Protein AF-A0A7S0PNU3-F1 (afdb_monomer_lite)

Foldseek 3Di:
DDDPDDQDPVLLVQLVVLQVQLVVCVVVVVLVSSLVSLVVSCVSPNALSSLLSNLVSCVSVLVLVSNLVSLVSSCVRPVPPALSSLQSNLVSCLVVVVLVSSLVSLVVSCVRVVPDPPSVVSSVVSVVSVVVCVVPPDPPPPPPPPPPPDDDDDDDDDDDDDDDDDDDDDDDDDDDDDDDDDDDDDDDDDDDYDDDDDDDDDDDDDDDPPVVVVVVVVVVPPPPPAQQPAQVSLLVQLVVLCPDDPVSSLVSNLVSLVSYDLVCLCVRQVVHHDLVSLLVNLLSLQPPVCVVPVVSSVSCVVRQVSHPCSVVSLVVDPPVSVVSNVVRVVVVVVVVVVVVVVVVVVPD

Structure (mmCIF, N/CA/C/O backbone):
data_AF-A0A7S0PNU3-F1
#
_entry.id   AF-A0A7S0PNU3-F1
#
loop_
_atom_site.group_PDB
_atom_site.id
_atom_site.type_symbol
_atom_site.label_atom_id
_atom_site.label_alt_id
_atom_site.label_comp_id
_atom_site.label_asym_id
_atom_site.label_entity_id
_atom_site.label_seq_id
_atom_site.pdbx_PDB_ins_code
_atom_site.Cartn_x
_atom_site.Cartn_y
_atom_site.Cartn_z
_atom_site.occupancy
_atom_site.B_iso_or_equiv
_atom_site.auth_seq_id
_atom_site.auth_comp_id
_atom_site.auth_asym_id
_atom_site.auth_atom_id
_atom_site.pdbx_PDB_model_num
ATOM 1 N N . MET A 1 1 ? 10.182 -26.601 -21.601 1.00 37.47 1 MET A N 1
ATOM 2 C CA . MET A 1 1 ? 11.279 -25.614 -21.528 1.00 37.47 1 MET A CA 1
ATOM 3 C C . MET A 1 1 ? 10.850 -24.395 -22.327 1.00 37.47 1 MET A C 1
ATOM 5 O O . MET A 1 1 ? 10.840 -24.476 -23.545 1.00 37.47 1 MET A O 1
ATOM 9 N N . LEU A 1 2 ? 10.401 -23.323 -21.671 1.00 38.16 2 LEU A N 1
ATOM 10 C CA . LEU A 1 2 ? 10.123 -22.045 -22.334 1.00 38.16 2 LEU A CA 1
ATOM 11 C C . LEU A 1 2 ? 11.201 -21.051 -21.907 1.00 38.16 2 LEU A C 1
ATOM 13 O O . LEU A 1 2 ? 11.555 -20.976 -20.733 1.00 38.16 2 LEU A O 1
ATOM 17 N N . ALA A 1 3 ? 11.773 -20.402 -22.914 1.00 44.66 3 ALA A N 1
ATOM 18 C CA . ALA A 1 3 ? 13.027 -19.678 -22.885 1.00 44.66 3 ALA A CA 1
ATOM 19 C C . ALA A 1 3 ? 13.035 -18.535 -21.862 1.00 44.66 3 ALA A C 1
ATOM 21 O O . ALA A 1 3 ? 12.415 -17.493 -22.057 1.00 44.66 3 ALA A O 1
ATOM 22 N N . SER A 1 4 ? 13.821 -18.704 -20.804 1.00 47.88 4 SER A N 1
ATOM 23 C CA . SER A 1 4 ? 14.367 -17.600 -20.022 1.00 47.88 4 SER A CA 1
ATOM 24 C C . SER A 1 4 ? 15.424 -16.892 -20.875 1.00 47.88 4 SER A C 1
ATOM 26 O O . SER A 1 4 ? 16.614 -17.193 -20.781 1.00 47.88 4 SER A O 1
ATOM 28 N N . GLY A 1 5 ? 14.967 -16.016 -21.774 1.00 54.09 5 GLY A N 1
ATOM 29 C CA . GLY A 1 5 ? 15.824 -15.135 -22.560 1.00 54.09 5 GLY A CA 1
ATOM 30 C C . GLY A 1 5 ? 16.646 -14.252 -21.627 1.00 54.09 5 GLY A C 1
ATOM 31 O O . GLY A 1 5 ? 16.096 -13.482 -20.838 1.00 54.09 5 GLY A O 1
ATOM 32 N N . GLN A 1 6 ? 17.965 -14.402 -21.675 1.00 56.75 6 GLN A N 1
ATOM 33 C CA . GLN A 1 6 ? 18.884 -13.510 -20.981 1.00 56.75 6 GLN A CA 1
ATOM 34 C C . GLN A 1 6 ? 18.750 -12.118 -21.606 1.00 56.75 6 GLN A C 1
ATOM 36 O O . GLN A 1 6 ? 19.103 -11.933 -22.767 1.00 56.75 6 GLN A O 1
ATOM 41 N N . ARG A 1 7 ? 18.210 -11.158 -20.842 1.00 62.72 7 ARG A N 1
ATOM 42 C CA . ARG A 1 7 ? 18.177 -9.740 -21.223 1.00 62.72 7 ARG A CA 1
ATOM 43 C C . ARG A 1 7 ? 19.609 -9.253 -21.409 1.00 62.72 7 ARG A C 1
ATOM 45 O O . ARG A 1 7 ? 20.430 -9.377 -20.498 1.00 62.72 7 ARG A O 1
ATOM 52 N N . THR A 1 8 ? 19.904 -8.738 -22.591 1.00 76.00 8 THR A N 1
ATOM 53 C CA . THR A 1 8 ? 21.220 -8.208 -22.928 1.00 76.00 8 THR A CA 1
ATOM 54 C C . THR A 1 8 ? 21.366 -6.783 -22.396 1.00 76.00 8 THR A C 1
ATOM 56 O O . THR A 1 8 ? 20.389 -6.109 -22.066 1.00 76.00 8 THR A O 1
ATOM 59 N N . LYS A 1 9 ? 22.609 -6.306 -22.286 1.00 73.31 9 LYS A N 1
ATOM 60 C CA . LYS A 1 9 ? 22.886 -4.912 -21.909 1.00 73.31 9 LYS A CA 1
ATOM 61 C C . LYS A 1 9 ? 22.266 -3.925 -22.908 1.00 73.31 9 LYS A C 1
ATOM 63 O O . LYS A 1 9 ? 21.862 -2.841 -22.500 1.00 73.31 9 LYS A O 1
ATOM 68 N N . ASP A 1 10 ? 22.158 -4.329 -24.169 1.00 78.88 10 ASP A N 1
ATOM 69 C CA . ASP A 1 10 ? 21.585 -3.523 -25.245 1.00 78.88 10 ASP A CA 1
ATOM 70 C C . ASP A 1 10 ? 20.062 -3.373 -25.072 1.00 78.88 10 ASP A C 1
ATOM 72 O O . ASP A 1 10 ? 19.553 -2.259 -25.164 1.00 78.88 10 ASP A O 1
ATOM 76 N N . ASP A 1 11 ? 19.357 -4.431 -24.642 1.00 81.81 11 ASP A N 1
ATOM 77 C CA . ASP A 1 11 ? 17.918 -4.362 -24.321 1.00 81.81 11 ASP A CA 1
ATOM 78 C C . ASP A 1 11 ? 17.622 -3.348 -23.200 1.00 81.81 11 ASP A C 1
ATOM 80 O O . ASP A 1 11 ? 16.618 -2.637 -23.227 1.00 81.81 11 ASP A O 1
ATOM 84 N N . ALA A 1 12 ? 18.500 -3.248 -22.197 1.00 81.81 12 ALA A N 1
ATOM 85 C CA . ALA A 1 1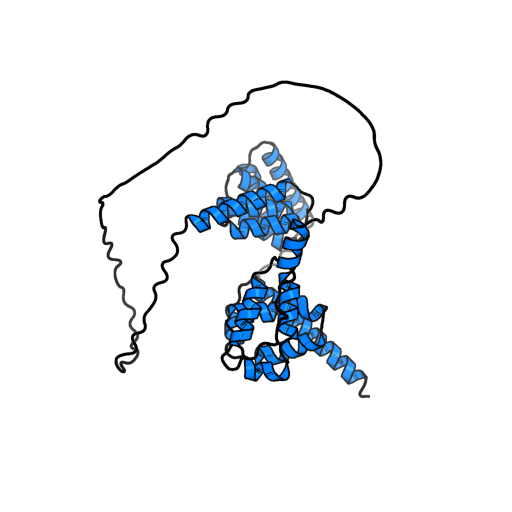2 ? 18.339 -2.271 -21.120 1.00 81.81 12 ALA A CA 1
ATOM 86 C C . ALA A 1 12 ? 18.499 -0.825 -21.626 1.00 81.81 12 ALA A C 1
ATOM 88 O O . ALA A 1 12 ? 17.734 0.056 -21.229 1.00 81.81 12 ALA A O 1
ATOM 89 N N . VAL A 1 13 ? 19.451 -0.590 -22.536 1.00 86.19 13 VAL A N 1
ATOM 90 C CA . VAL A 1 13 ? 19.661 0.723 -23.169 1.00 86.19 13 VAL A CA 1
ATOM 91 C C . VAL A 1 13 ? 18.459 1.102 -24.037 1.00 86.19 13 VAL A C 1
ATOM 93 O O . VAL A 1 13 ? 17.988 2.240 -23.971 1.00 86.19 13 VAL A O 1
ATOM 96 N N . ASP A 1 14 ? 17.910 0.150 -24.790 1.00 90.44 14 ASP A N 1
ATOM 97 C CA . ASP A 1 14 ? 16.726 0.370 -25.623 1.00 90.44 14 ASP A CA 1
ATOM 98 C C . ASP A 1 14 ? 15.467 0.644 -24.786 1.00 90.44 14 ASP A C 1
ATOM 100 O O . ASP A 1 14 ? 14.675 1.539 -25.116 1.00 90.44 14 ASP A O 1
ATOM 104 N N . ALA A 1 15 ? 15.303 -0.058 -23.659 1.00 92.56 15 ALA A N 1
ATOM 105 C CA . ALA A 1 15 ? 14.223 0.194 -22.709 1.00 92.56 15 ALA A CA 1
ATOM 106 C C . ALA A 1 15 ? 14.308 1.606 -22.106 1.00 92.56 15 ALA A C 1
ATOM 108 O O . ALA A 1 15 ? 13.289 2.301 -22.016 1.00 92.56 15 ALA A O 1
ATOM 109 N N . ASP A 1 16 ? 15.505 2.059 -21.731 1.00 93.38 16 ASP A N 1
ATOM 110 C CA . ASP A 1 16 ? 15.726 3.412 -21.218 1.00 93.38 16 ASP A CA 1
ATOM 111 C C . ASP A 1 16 ? 15.495 4.481 -22.289 1.00 93.38 16 ASP A C 1
ATOM 113 O O . ASP A 1 16 ? 14.856 5.501 -22.016 1.00 93.38 16 ASP A O 1
ATOM 117 N N . ALA A 1 17 ? 15.922 4.236 -23.529 1.00 95.00 17 ALA A N 1
ATOM 118 C CA . ALA A 1 17 ? 15.643 5.129 -24.647 1.00 95.00 17 ALA A CA 1
ATOM 119 C C . ALA A 1 17 ? 14.129 5.274 -24.889 1.00 95.00 17 ALA A C 1
ATOM 121 O O . ALA A 1 17 ? 13.633 6.388 -25.080 1.00 95.00 17 ALA A O 1
ATOM 122 N N . ALA A 1 18 ? 13.367 4.176 -24.832 1.00 95.75 18 ALA A N 1
ATOM 123 C CA . ALA A 1 18 ? 11.906 4.208 -24.917 1.00 95.75 18 ALA A CA 1
ATOM 124 C C . ALA A 1 18 ? 11.270 4.986 -23.752 1.00 95.75 18 ALA A C 1
ATOM 126 O O . ALA A 1 18 ? 10.380 5.814 -23.970 1.00 95.75 18 ALA A O 1
ATOM 127 N N . ARG A 1 19 ? 11.776 4.801 -22.527 1.00 96.69 19 ARG A N 1
ATOM 128 C CA . ARG A 1 19 ? 11.331 5.544 -21.339 1.00 96.69 19 ARG A CA 1
ATOM 129 C C . ARG A 1 19 ? 11.586 7.045 -21.478 1.00 96.69 19 ARG A C 1
ATOM 131 O O . ARG A 1 19 ? 10.709 7.846 -21.155 1.00 96.69 19 ARG A O 1
ATOM 138 N N . GLU A 1 20 ? 12.749 7.449 -21.985 1.00 97.56 20 GLU A N 1
ATOM 139 C CA . GLU A 1 20 ? 13.063 8.864 -22.206 1.00 97.56 20 GLU A CA 1
ATOM 140 C C . GLU A 1 20 ? 12.234 9.489 -23.334 1.00 97.56 20 GLU A C 1
ATOM 142 O O . GLU A 1 20 ? 11.803 10.640 -23.208 1.00 97.56 20 GLU A O 1
ATOM 147 N N . ARG A 1 21 ? 11.901 8.730 -24.389 1.00 97.12 21 ARG A N 1
ATOM 148 C CA . ARG A 1 21 ? 10.902 9.167 -25.380 1.00 97.12 21 ARG A CA 1
ATOM 149 C C . ARG A 1 21 ? 9.548 9.430 -24.719 1.00 97.12 21 ARG A C 1
ATOM 151 O O . ARG A 1 21 ? 8.959 10.484 -24.957 1.00 97.12 21 ARG A O 1
ATOM 158 N N . GLY A 1 22 ? 9.093 8.534 -23.841 1.00 97.50 22 GLY A N 1
ATOM 159 C CA . GLY A 1 22 ? 7.874 8.734 -23.051 1.00 97.50 22 GLY A CA 1
ATOM 160 C C . GLY A 1 22 ? 7.931 10.000 -22.195 1.00 97.50 22 GLY A C 1
ATOM 161 O O . GLY A 1 22 ? 7.003 10.808 -22.221 1.00 97.50 22 GLY A O 1
ATOM 162 N N . ASN A 1 23 ? 9.062 10.254 -21.526 1.00 97.69 23 ASN A N 1
ATOM 163 C CA . ASN A 1 23 ? 9.278 11.482 -20.754 1.00 97.69 23 ASN A CA 1
ATOM 164 C C . ASN A 1 23 ? 9.189 12.743 -21.625 1.00 97.69 23 ASN A C 1
ATOM 166 O O . ASN A 1 23 ? 8.611 13.747 -21.205 1.00 97.69 23 ASN A O 1
ATOM 170 N N . ALA A 1 24 ? 9.760 12.718 -22.831 1.00 97.94 24 ALA A N 1
ATOM 171 C CA . ALA A 1 24 ? 9.677 13.833 -23.770 1.00 97.94 24 ALA A CA 1
ATOM 172 C C . ALA A 1 24 ? 8.226 14.104 -24.200 1.00 97.94 24 ALA A C 1
ATOM 174 O O . ALA A 1 24 ? 7.778 15.249 -24.126 1.00 97.94 24 ALA A O 1
ATOM 175 N N . ARG A 1 25 ? 7.465 13.058 -24.553 1.00 97.44 25 ARG A N 1
ATOM 176 C CA . ARG A 1 25 ? 6.039 13.178 -24.904 1.00 97.44 25 ARG A CA 1
ATOM 177 C C . ARG A 1 25 ? 5.186 13.663 -23.735 1.00 97.44 25 ARG A C 1
ATOM 179 O O . ARG A 1 25 ? 4.346 14.540 -23.916 1.00 97.44 25 ARG A O 1
ATOM 186 N N . TYR A 1 26 ? 5.469 13.198 -22.518 1.00 97.94 26 TYR A N 1
ATOM 187 C CA . TYR A 1 26 ? 4.793 13.676 -21.313 1.00 97.94 26 TYR A CA 1
ATOM 188 C C . TYR A 1 26 ? 5.007 15.182 -21.095 1.00 97.94 26 TYR A C 1
ATOM 190 O O . TYR A 1 26 ? 4.054 15.903 -20.798 1.00 97.94 26 TYR A O 1
ATOM 198 N N . ARG A 1 27 ? 6.239 15.685 -21.283 1.00 97.88 27 ARG A N 1
ATOM 199 C CA . ARG A 1 27 ? 6.547 17.127 -21.180 1.00 97.88 27 ARG A CA 1
ATOM 200 C C . ARG A 1 27 ? 5.836 17.964 -22.248 1.00 97.88 27 ARG A C 1
ATOM 202 O O . ARG A 1 27 ? 5.535 19.121 -21.989 1.00 97.88 27 ARG A O 1
ATOM 209 N N . GLN A 1 28 ? 5.548 17.381 -23.411 1.00 97.25 28 GLN A N 1
ATOM 210 C CA . GLN A 1 28 ? 4.775 18.014 -24.487 1.00 97.25 28 GLN A CA 1
ATOM 211 C C . GLN A 1 28 ? 3.255 17.975 -24.245 1.00 97.25 28 GLN A C 1
ATOM 213 O O . GLN A 1 28 ? 2.502 18.543 -25.027 1.00 97.25 28 GLN A O 1
ATOM 218 N N . GLY A 1 29 ? 2.784 17.298 -23.190 1.00 96.44 29 GLY A N 1
ATOM 219 C CA . GLY A 1 29 ? 1.354 17.097 -22.927 1.00 96.44 29 GLY A CA 1
ATOM 220 C C . GLY A 1 29 ? 0.708 15.988 -23.766 1.00 96.44 29 GLY A C 1
ATOM 221 O O . GLY A 1 29 ? -0.484 15.727 -23.617 1.00 96.44 29 GLY A O 1
ATOM 222 N N . ALA A 1 30 ? 1.480 15.293 -24.605 1.00 97.88 30 ALA A N 1
ATOM 223 C CA . ALA A 1 30 ? 1.025 14.157 -25.401 1.00 97.88 30 ALA A CA 1
ATOM 224 C C . ALA A 1 30 ? 0.983 12.884 -24.535 1.00 97.88 30 ALA A C 1
ATOM 226 O O . ALA A 1 30 ? 1.826 11.994 -24.652 1.00 97.88 30 ALA A O 1
ATOM 227 N N . TYR A 1 31 ? 0.027 12.818 -23.603 1.00 97.31 31 TYR A N 1
ATOM 228 C CA . TYR A 1 31 ? -0.023 11.757 -22.589 1.00 97.31 31 TYR A CA 1
ATOM 229 C C . TYR A 1 31 ? -0.317 10.365 -23.163 1.00 97.31 31 TYR A C 1
ATOM 231 O O . TYR A 1 31 ? 0.236 9.396 -22.654 1.00 97.31 31 TYR A O 1
ATOM 239 N N . GLY A 1 32 ? -1.120 10.257 -24.229 1.00 97.81 32 GLY A N 1
ATOM 240 C CA . GLY A 1 32 ? -1.361 8.981 -24.920 1.00 97.81 32 GLY A CA 1
ATOM 241 C C . GLY A 1 32 ? -0.076 8.414 -25.528 1.00 97.81 32 GLY A C 1
ATOM 242 O O . GLY A 1 32 ? 0.353 7.325 -25.168 1.00 97.81 32 GLY A O 1
ATOM 243 N N . GLU A 1 33 ? 0.627 9.220 -26.328 1.00 97.56 33 GLU A N 1
ATOM 244 C CA . GLU A 1 33 ? 1.914 8.822 -26.921 1.00 97.56 33 GLU A CA 1
ATOM 245 C C . GLU A 1 33 ? 2.993 8.546 -25.858 1.00 97.56 33 GLU A C 1
ATOM 247 O O . GLU A 1 33 ? 3.880 7.714 -26.053 1.00 97.56 33 GLU A O 1
ATOM 252 N N . ALA A 1 34 ? 2.931 9.232 -24.709 1.00 98.00 34 ALA A N 1
ATOM 253 C CA . ALA A 1 34 ? 3.798 8.929 -23.576 1.00 98.00 34 ALA A CA 1
ATOM 254 C C . ALA A 1 34 ? 3.516 7.531 -23.006 1.00 98.00 34 ALA A C 1
ATOM 256 O O . ALA A 1 34 ? 4.458 6.784 -22.746 1.00 98.00 34 ALA A O 1
ATOM 257 N N . ILE A 1 35 ? 2.241 7.160 -22.842 1.00 98.31 35 ILE A N 1
ATOM 258 C CA . ILE A 1 35 ? 1.829 5.823 -22.386 1.00 98.31 35 ILE A CA 1
ATOM 259 C C . ILE A 1 35 ? 2.315 4.749 -23.355 1.00 98.31 35 ILE A C 1
ATOM 261 O O . ILE A 1 35 ? 2.842 3.736 -22.892 1.00 98.31 35 ILE A O 1
ATOM 265 N N . ASP A 1 36 ? 2.201 4.973 -24.663 1.00 97.88 36 ASP A N 1
ATOM 266 C CA . ASP A 1 36 ? 2.674 4.026 -25.678 1.00 97.88 36 ASP A CA 1
ATOM 267 C C . ASP A 1 36 ? 4.188 3.807 -25.565 1.00 97.88 36 ASP A C 1
ATOM 269 O O . ASP A 1 36 ? 4.662 2.673 -25.490 1.00 97.88 36 ASP A O 1
ATOM 273 N N . ALA A 1 37 ? 4.958 4.891 -25.443 1.00 97.62 37 ALA A N 1
ATOM 274 C CA . ALA A 1 37 ? 6.409 4.818 -25.289 1.00 97.62 37 ALA A CA 1
ATOM 275 C C . ALA A 1 37 ? 6.843 4.148 -23.969 1.00 97.62 37 ALA A C 1
ATOM 277 O O . ALA A 1 37 ? 7.796 3.365 -23.960 1.00 97.62 37 ALA A O 1
ATOM 278 N N . TYR A 1 38 ? 6.144 4.404 -22.857 1.00 98.06 38 TYR A N 1
ATOM 279 C CA . TYR A 1 38 ? 6.396 3.691 -21.601 1.00 98.06 38 TYR A CA 1
ATOM 280 C C . TYR A 1 38 ? 6.000 2.216 -21.681 1.00 98.06 38 TYR A C 1
ATOM 282 O O . TYR A 1 38 ? 6.674 1.372 -21.100 1.00 98.06 38 TYR A O 1
ATOM 290 N N . THR A 1 39 ? 4.931 1.890 -22.406 1.00 97.88 39 THR A N 1
ATOM 291 C CA . THR A 1 39 ? 4.506 0.503 -22.625 1.00 97.88 39 THR A CA 1
ATOM 292 C C . THR A 1 39 ? 5.547 -0.262 -23.431 1.00 97.88 39 THR A C 1
ATOM 294 O O . THR A 1 39 ? 5.885 -1.383 -23.062 1.00 97.88 39 THR A O 1
ATOM 297 N N . GLU A 1 40 ? 6.129 0.362 -24.456 1.00 96.31 40 GLU A N 1
ATOM 298 C CA . GLU A 1 40 ? 7.244 -0.223 -25.200 1.00 96.31 40 GLU A CA 1
ATOM 299 C C . GLU A 1 40 ? 8.481 -0.425 -24.313 1.00 96.31 40 GLU A C 1
ATOM 301 O O . GLU A 1 40 ? 9.074 -1.500 -24.323 1.00 96.31 40 GLU A O 1
ATOM 306 N N . SER A 1 41 ? 8.824 0.558 -23.472 1.00 96.56 41 SER A N 1
ATOM 307 C CA . SER A 1 41 ? 9.902 0.415 -22.482 1.00 96.56 41 SER A CA 1
ATOM 308 C C . SER A 1 41 ? 9.685 -0.799 -21.571 1.00 96.56 41 SER A C 1
ATOM 310 O O . SER A 1 41 ? 10.578 -1.631 -21.424 1.00 96.56 41 SER A O 1
ATOM 312 N N . LEU A 1 42 ? 8.473 -0.949 -21.030 1.00 95.69 42 LEU A N 1
ATOM 313 C CA . LEU A 1 42 ? 8.096 -2.059 -20.151 1.00 95.69 42 LEU A CA 1
ATOM 314 C C . LEU A 1 42 ? 8.070 -3.416 -20.863 1.00 95.69 42 LEU A C 1
ATOM 316 O O . LEU A 1 42 ? 8.338 -4.436 -20.228 1.00 95.69 42 LEU A O 1
ATOM 320 N N . ARG A 1 43 ? 7.767 -3.438 -22.168 1.00 95.12 43 ARG A N 1
ATOM 321 C CA . ARG A 1 43 ? 7.819 -4.645 -23.004 1.00 95.12 43 ARG A CA 1
ATOM 322 C C . ARG A 1 43 ? 9.253 -5.143 -23.182 1.00 95.12 43 ARG A C 1
ATOM 324 O O . ARG A 1 43 ? 9.470 -6.351 -23.185 1.00 95.12 43 ARG A O 1
ATOM 331 N N . ILE A 1 44 ? 10.209 -4.223 -23.326 1.00 93.50 44 ILE A N 1
ATOM 332 C CA . ILE A 1 44 ? 11.637 -4.543 -23.455 1.00 93.50 44 ILE A CA 1
ATOM 333 C C . ILE A 1 44 ? 12.205 -4.958 -22.090 1.00 93.50 44 ILE A C 1
ATOM 335 O O . ILE A 1 44 ? 12.764 -6.046 -21.940 1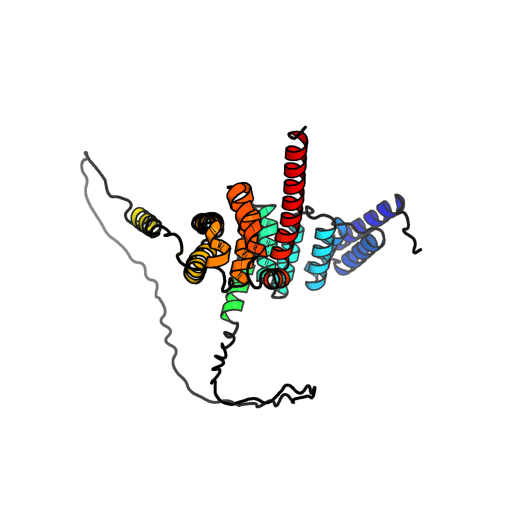.00 93.50 44 ILE A O 1
ATOM 339 N N . ALA A 1 45 ? 12.022 -4.117 -21.068 1.00 92.06 45 ALA A N 1
ATOM 340 C CA . ALA A 1 45 ? 12.447 -4.406 -19.705 1.00 92.06 45 ALA A CA 1
ATOM 341 C C . ALA A 1 45 ? 11.494 -3.775 -18.670 1.00 92.06 45 ALA A C 1
ATOM 343 O O . ALA A 1 45 ? 11.438 -2.549 -18.538 1.00 92.06 45 ALA A O 1
ATOM 344 N N . PRO A 1 46 ? 10.793 -4.594 -17.862 1.00 90.94 46 PRO A N 1
ATOM 345 C CA . PRO A 1 46 ? 10.028 -4.097 -16.725 1.00 90.94 46 PRO A CA 1
ATOM 346 C C . PRO A 1 46 ? 10.911 -3.304 -15.759 1.00 90.94 46 PRO A C 1
ATOM 348 O O . PRO A 1 46 ? 11.956 -3.794 -15.327 1.00 90.94 46 PRO A O 1
ATOM 351 N N . SER A 1 47 ? 10.481 -2.092 -15.407 1.00 92.75 47 SER A N 1
ATOM 352 C CA . SER A 1 47 ? 11.162 -1.234 -14.437 1.00 92.75 47 SER A CA 1
ATOM 353 C C . SER A 1 47 ? 10.155 -0.437 -13.616 1.00 92.75 47 SER A C 1
ATOM 355 O O . SER A 1 47 ? 9.127 0.016 -14.132 1.00 92.75 47 SER A O 1
ATOM 357 N N . ALA A 1 48 ? 10.470 -0.222 -12.337 1.00 92.31 48 ALA A N 1
ATOM 358 C CA . ALA A 1 48 ? 9.648 0.592 -11.448 1.00 92.31 48 ALA A CA 1
ATOM 359 C C . ALA A 1 48 ? 9.481 2.021 -11.999 1.00 92.31 48 ALA A C 1
ATOM 361 O O . ALA A 1 48 ? 8.381 2.570 -12.012 1.00 92.31 48 ALA A O 1
ATOM 362 N N . ALA A 1 49 ? 10.547 2.583 -12.578 1.00 92.81 49 ALA A N 1
ATOM 363 C CA . ALA A 1 49 ? 10.526 3.907 -13.189 1.00 92.81 49 ALA A CA 1
ATOM 364 C C . ALA A 1 49 ? 9.556 4.039 -14.365 1.00 92.81 49 ALA A C 1
ATOM 366 O O . ALA A 1 49 ? 8.810 5.019 -14.438 1.00 92.81 49 ALA A O 1
ATOM 367 N N . ALA A 1 50 ? 9.547 3.074 -15.288 1.00 94.94 50 ALA A N 1
ATOM 368 C CA . ALA A 1 50 ? 8.638 3.123 -16.427 1.00 94.94 50 ALA A CA 1
ATOM 369 C C . ALA A 1 50 ? 7.175 2.947 -15.986 1.00 94.94 50 ALA A C 1
ATOM 371 O O . ALA A 1 50 ? 6.324 3.707 -16.446 1.00 94.94 50 ALA A O 1
ATOM 372 N N . HIS A 1 51 ? 6.890 2.053 -15.030 1.00 96.44 51 HIS A N 1
ATOM 373 C CA . HIS A 1 51 ? 5.555 1.925 -14.434 1.00 96.44 51 HIS A CA 1
ATOM 374 C C . HIS A 1 51 ? 5.106 3.212 -13.734 1.00 96.44 51 HIS A C 1
ATOM 376 O O . HIS A 1 51 ? 4.032 3.736 -14.025 1.00 96.44 51 HIS A O 1
ATOM 382 N N . ALA A 1 52 ? 5.943 3.790 -12.868 1.00 95.56 52 ALA A N 1
ATOM 383 C CA . ALA A 1 52 ? 5.619 5.029 -12.169 1.00 95.56 52 ALA A CA 1
ATOM 384 C C . ALA A 1 52 ? 5.347 6.184 -13.146 1.00 95.56 52 ALA A C 1
ATOM 386 O O . ALA A 1 52 ? 4.413 6.967 -12.945 1.00 95.56 52 ALA A O 1
ATOM 387 N N . ASN A 1 53 ? 6.139 6.305 -14.212 1.00 96.12 53 ASN A N 1
ATOM 388 C CA . ASN A 1 53 ? 5.954 7.346 -15.219 1.00 96.12 53 ASN A CA 1
ATOM 389 C C . ASN A 1 53 ? 4.701 7.116 -16.075 1.00 96.12 53 ASN A C 1
ATOM 391 O O . ASN A 1 53 ? 3.969 8.075 -16.335 1.00 96.12 53 ASN A O 1
ATOM 395 N N . ARG A 1 54 ? 4.389 5.864 -16.430 1.00 97.88 54 ARG A N 1
ATOM 396 C CA . ARG A 1 54 ? 3.143 5.515 -17.124 1.00 97.88 54 ARG A CA 1
ATOM 397 C C . ARG A 1 54 ? 1.914 5.802 -16.266 1.00 97.88 54 ARG A C 1
ATOM 399 O O . ARG A 1 54 ? 0.994 6.455 -16.754 1.00 97.88 54 ARG A O 1
ATOM 406 N N . ALA A 1 55 ? 1.956 5.477 -14.972 1.00 97.56 55 ALA A N 1
ATOM 407 C CA . ALA A 1 55 ? 0.926 5.866 -14.009 1.00 97.56 55 ALA A CA 1
ATOM 408 C C . ALA A 1 55 ? 0.723 7.391 -13.970 1.00 97.56 55 ALA A C 1
ATOM 410 O O . ALA A 1 55 ? -0.400 7.876 -13.890 1.00 97.56 55 ALA A O 1
ATOM 411 N N . MET A 1 56 ? 1.794 8.186 -14.071 1.00 97.19 56 MET A N 1
ATOM 412 C CA . MET A 1 56 ? 1.668 9.648 -14.143 1.00 97.19 56 MET A CA 1
ATOM 413 C C . MET A 1 56 ? 0.859 10.103 -15.360 1.00 97.19 56 MET A C 1
ATOM 415 O O . MET A 1 56 ? 0.009 10.985 -15.242 1.00 97.19 56 MET A O 1
ATOM 419 N N . ALA A 1 57 ? 1.155 9.527 -16.525 1.00 97.94 57 ALA A N 1
ATOM 420 C CA . ALA A 1 57 ? 0.495 9.856 -17.780 1.00 97.94 57 ALA A CA 1
ATOM 421 C C . ALA A 1 57 ? -0.970 9.395 -17.778 1.00 97.94 57 ALA A C 1
ATOM 423 O O . ALA A 1 57 ? -1.854 10.178 -18.123 1.00 97.94 57 ALA A O 1
ATOM 424 N N . ARG A 1 58 ? -1.245 8.180 -17.288 1.00 98.19 58 ARG A N 1
ATOM 425 C CA . ARG A 1 58 ? -2.606 7.648 -17.112 1.00 98.19 58 ARG A CA 1
ATOM 426 C C . ARG A 1 58 ? -3.447 8.503 -16.169 1.00 98.19 58 ARG A C 1
ATOM 428 O O . ARG A 1 58 ? -4.594 8.810 -16.483 1.00 98.19 58 ARG A O 1
ATOM 435 N N . LEU A 1 59 ? -2.853 9.007 -15.084 1.00 97.44 59 LEU A N 1
ATOM 436 C CA . LEU A 1 59 ? -3.540 9.910 -14.158 1.00 97.44 59 LEU A CA 1
ATOM 437 C C . LEU A 1 59 ? -3.974 11.219 -14.839 1.00 97.44 59 LEU A C 1
ATOM 439 O O . LEU A 1 59 ? -5.045 11.740 -14.541 1.00 97.44 59 LEU A O 1
ATOM 443 N N . LYS A 1 60 ? -3.181 11.742 -15.786 1.00 97.69 60 LYS A N 1
ATOM 444 C CA . LYS A 1 60 ? -3.561 12.924 -16.582 1.00 97.69 60 LYS A CA 1
ATOM 445 C C . LYS A 1 60 ? -4.728 12.655 -17.527 1.00 97.69 60 LYS A C 1
ATOM 447 O O . LYS A 1 60 ? -5.504 13.571 -17.785 1.00 97.69 60 LYS A O 1
ATOM 452 N N . LEU A 1 61 ? -4.866 11.418 -17.993 1.00 97.25 61 LEU A N 1
ATOM 453 C CA . LEU A 1 61 ? -5.992 10.964 -18.809 1.00 97.25 61 LEU A CA 1
ATOM 454 C C . LEU A 1 61 ? -7.181 10.454 -17.981 1.00 97.25 61 LEU A C 1
ATOM 456 O O . LEU A 1 61 ? -8.175 10.040 -18.566 1.00 97.25 61 LEU A O 1
ATOM 460 N N . LYS A 1 62 ? -7.103 10.508 -16.642 1.00 97.19 62 LYS A N 1
ATOM 461 C CA . LYS A 1 62 ? -8.112 9.969 -15.711 1.00 97.19 62 LYS A CA 1
ATOM 462 C C . LYS A 1 62 ? -8.375 8.465 -15.872 1.00 97.19 62 LYS A C 1
ATOM 464 O O . LYS A 1 62 ? -9.428 7.973 -15.480 1.00 97.19 62 LYS A O 1
ATOM 469 N N . ASP A 1 63 ? -7.408 7.725 -16.407 1.00 97.50 63 ASP A N 1
ATOM 470 C CA . ASP A 1 63 ? -7.428 6.262 -16.412 1.00 97.50 63 ASP A CA 1
ATOM 471 C C . ASP A 1 63 ? -7.008 5.749 -15.028 1.00 97.50 63 ASP A C 1
ATOM 473 O O . ASP A 1 63 ? -5.857 5.386 -14.789 1.00 97.50 63 ASP A O 1
ATOM 477 N N . TYR A 1 64 ? -7.932 5.817 -14.070 1.00 97.56 64 TYR A N 1
ATOM 478 C CA . TYR A 1 64 ? -7.632 5.532 -12.668 1.00 97.56 64 TYR A CA 1
ATOM 479 C C . TYR A 1 64 ? -7.334 4.052 -12.407 1.00 97.56 64 TYR A C 1
ATOM 481 O O . TYR A 1 64 ? -6.433 3.753 -11.625 1.00 97.56 64 TYR A O 1
ATOM 489 N N . ASN A 1 65 ? -8.007 3.132 -13.102 1.00 96.81 65 ASN A N 1
ATOM 490 C CA . ASN A 1 65 ? -7.711 1.700 -13.002 1.00 96.81 65 ASN A CA 1
ATOM 491 C C . ASN A 1 65 ? -6.284 1.403 -13.479 1.00 96.81 65 ASN A C 1
ATOM 493 O O . ASN A 1 65 ? -5.501 0.796 -12.748 1.00 96.81 65 ASN A O 1
ATOM 497 N N . GLY A 1 66 ? -5.890 1.933 -14.643 1.00 96.50 66 GLY A N 1
ATOM 498 C CA . GLY A 1 66 ? -4.531 1.760 -15.148 1.00 96.50 66 GLY A CA 1
ATOM 499 C C . GLY A 1 66 ? -3.459 2.415 -14.265 1.00 96.50 66 GLY A C 1
ATOM 500 O O . GLY A 1 66 ? -2.314 1.955 -14.247 1.00 96.50 66 GLY A O 1
ATOM 501 N N . VAL A 1 67 ? -3.796 3.470 -13.508 1.00 98.25 67 VAL A N 1
ATOM 502 C CA . VAL A 1 67 ? -2.897 4.045 -12.489 1.00 98.25 67 VAL A CA 1
ATOM 503 C C . VAL A 1 67 ? -2.669 3.065 -11.346 1.00 98.25 67 VAL A C 1
ATOM 505 O O . VAL A 1 67 ? -1.524 2.915 -10.922 1.00 98.25 67 VAL A O 1
ATOM 508 N N . VAL A 1 68 ? -3.725 2.423 -10.836 1.00 96.25 68 VAL A N 1
ATOM 509 C CA . VAL A 1 68 ? -3.615 1.449 -9.740 1.00 96.25 68 VAL A CA 1
ATOM 510 C C . VAL A 1 68 ? -2.739 0.275 -10.166 1.00 96.25 68 VAL A C 1
ATOM 512 O O . VAL A 1 68 ? -1.759 -0.006 -9.481 1.00 96.25 68 VAL A O 1
ATOM 515 N N . GLU A 1 69 ? -2.999 -0.309 -11.338 1.00 96.62 69 GLU A N 1
ATOM 516 C CA . GLU A 1 69 ? -2.203 -1.412 -11.896 1.00 96.62 69 GLU A CA 1
ATOM 517 C C . GLU A 1 69 ? -0.711 -1.068 -12.003 1.00 96.62 69 GLU A C 1
ATOM 519 O O . GLU A 1 69 ? 0.152 -1.828 -11.560 1.00 96.62 69 GLU A O 1
ATOM 524 N N . ASP A 1 70 ? -0.389 0.099 -12.569 1.00 96.81 70 ASP A N 1
ATOM 525 C CA . ASP A 1 70 ? 1.001 0.525 -12.722 1.00 96.81 70 ASP A CA 1
ATOM 526 C C . ASP A 1 70 ? 1.663 0.837 -11.376 1.00 96.81 70 ASP A C 1
ATOM 528 O O . ASP A 1 70 ? 2.849 0.565 -11.186 1.00 96.81 70 ASP A O 1
ATOM 532 N N . CYS A 1 71 ? 0.920 1.397 -10.421 1.00 94.88 71 CYS A N 1
ATOM 533 C CA . CYS A 1 71 ? 1.453 1.668 -9.089 1.00 94.88 71 CYS A CA 1
ATOM 534 C C . CYS A 1 71 ? 1.695 0.376 -8.297 1.00 94.88 71 CYS A C 1
ATOM 536 O O . CYS A 1 71 ? 2.691 0.292 -7.577 1.00 94.88 71 CYS A O 1
ATOM 538 N N . ASP A 1 72 ? 0.832 -0.629 -8.448 1.00 92.44 72 ASP A N 1
ATOM 539 C CA . ASP A 1 72 ? 0.991 -1.949 -7.835 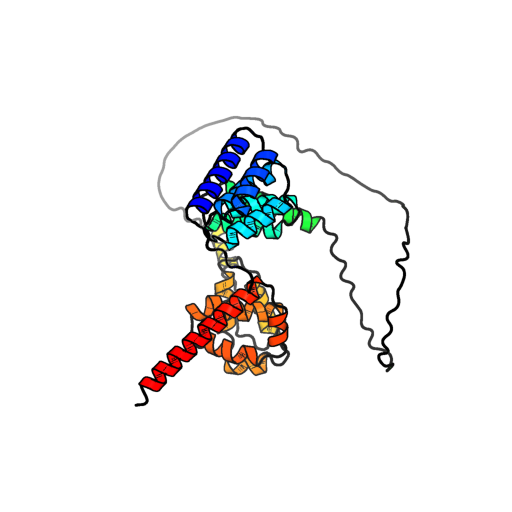1.00 92.44 72 ASP A CA 1
ATOM 540 C C . ASP A 1 72 ? 2.197 -2.687 -8.421 1.00 92.44 72 ASP A C 1
ATOM 542 O O . ASP A 1 72 ? 3.043 -3.174 -7.669 1.00 92.44 72 ASP A O 1
ATOM 546 N N . ALA A 1 73 ? 2.341 -2.686 -9.750 1.00 93.12 73 ALA A N 1
ATOM 547 C CA . ALA A 1 73 ? 3.508 -3.250 -10.425 1.00 93.12 73 ALA A CA 1
ATOM 548 C C . ALA A 1 73 ? 4.809 -2.546 -10.003 1.00 93.12 73 ALA A C 1
ATOM 550 O O . ALA A 1 73 ? 5.815 -3.198 -9.721 1.00 93.12 73 ALA A O 1
ATOM 551 N N . CYS A 1 74 ? 4.786 -1.215 -9.887 1.00 93.06 74 CYS A N 1
ATOM 552 C CA . CYS A 1 74 ? 5.922 -0.444 -9.392 1.00 93.06 74 CYS A CA 1
ATOM 553 C C . CYS A 1 74 ? 6.296 -0.828 -7.952 1.00 93.06 74 CYS A C 1
ATOM 555 O O . CYS A 1 74 ? 7.472 -1.047 -7.670 1.00 93.06 74 CYS A O 1
ATOM 557 N N . ALA A 1 75 ? 5.314 -0.925 -7.051 1.00 87.94 75 ALA A N 1
ATOM 558 C CA . ALA A 1 75 ? 5.540 -1.277 -5.650 1.00 87.94 75 ALA A CA 1
ATOM 559 C C . ALA A 1 75 ? 5.999 -2.735 -5.465 1.00 87.94 75 ALA A C 1
ATOM 561 O O . ALA A 1 75 ? 6.691 -3.034 -4.495 1.00 87.94 75 ALA A O 1
ATOM 562 N N . ALA A 1 76 ? 5.627 -3.635 -6.382 1.00 88.81 76 ALA A N 1
ATOM 563 C CA . ALA A 1 76 ? 6.099 -5.016 -6.394 1.00 88.81 76 ALA A CA 1
ATOM 564 C C . ALA A 1 76 ? 7.568 -5.134 -6.836 1.00 88.81 76 ALA A C 1
ATOM 566 O O . ALA A 1 76 ? 8.293 -5.977 -6.312 1.00 88.81 76 ALA A O 1
ATOM 567 N N . LEU A 1 77 ? 8.008 -4.296 -7.783 1.00 87.94 77 LEU A N 1
ATOM 568 C CA . LEU A 1 77 ? 9.398 -4.268 -8.253 1.00 87.94 77 LEU A CA 1
ATOM 569 C C . LEU A 1 77 ? 10.326 -3.573 -7.254 1.00 87.94 77 LEU A C 1
ATOM 571 O O . LEU A 1 77 ? 11.378 -4.104 -6.911 1.00 87.94 77 LEU A O 1
ATOM 575 N N . GLU A 1 78 ? 9.934 -2.388 -6.791 1.00 85.50 78 GLU A N 1
ATOM 576 C CA . GLU A 1 78 ? 10.717 -1.573 -5.866 1.00 85.50 78 GLU A CA 1
ATOM 577 C C . GLU A 1 78 ? 9.787 -1.020 -4.772 1.00 85.50 78 GLU A C 1
ATOM 579 O O . GLU A 1 78 ? 9.183 0.045 -4.933 1.00 85.50 78 GLU A O 1
ATOM 584 N N . PRO A 1 79 ? 9.660 -1.723 -3.629 1.00 71.56 79 PRO A N 1
ATOM 585 C CA . PRO A 1 79 ? 8.782 -1.313 -2.526 1.00 71.56 79 PRO A CA 1
ATOM 586 C C . PRO A 1 79 ? 9.084 0.087 -1.969 1.00 71.56 79 PRO A C 1
ATOM 588 O O . PRO A 1 79 ? 8.181 0.753 -1.442 1.00 71.56 79 PRO A O 1
ATOM 591 N N . ASP A 1 80 ? 10.335 0.526 -2.137 1.00 70.06 80 ASP A N 1
ATOM 592 C CA . ASP A 1 80 ? 10.890 1.792 -1.660 1.00 70.06 80 ASP A CA 1
ATOM 593 C C . ASP A 1 80 ? 10.894 2.901 -2.730 1.00 70.06 80 ASP A C 1
ATOM 595 O O . ASP A 1 80 ? 11.317 4.019 -2.435 1.00 70.06 80 ASP A O 1
ATOM 599 N N . TYR A 1 81 ? 10.374 2.646 -3.946 1.00 68.19 81 TYR A N 1
ATOM 600 C CA . TYR A 1 81 ? 10.373 3.602 -5.076 1.00 68.19 81 TYR A CA 1
ATOM 601 C C . TYR A 1 81 ? 9.707 4.955 -4.744 1.00 68.19 81 TYR A C 1
ATOM 603 O O . TYR A 1 81 ? 9.923 5.971 -5.409 1.00 68.19 81 TYR A O 1
ATOM 611 N N . GLY A 1 82 ? 8.928 4.998 -3.660 1.00 69.62 82 GLY A N 1
ATOM 612 C CA . GLY A 1 82 ? 8.793 6.207 -2.857 1.00 69.62 82 GLY A CA 1
ATOM 613 C C . GLY A 1 82 ? 7.369 6.723 -2.675 1.00 69.62 82 GLY A C 1
ATOM 614 O O . GLY A 1 82 ? 6.386 6.198 -3.203 1.00 69.62 82 GLY A O 1
ATOM 615 N N . SER A 1 83 ? 7.278 7.826 -1.930 1.00 84.62 83 SER A N 1
ATOM 616 C CA . SER A 1 83 ? 6.047 8.559 -1.586 1.00 84.62 83 SER A CA 1
ATOM 617 C C . SER A 1 83 ? 5.160 8.880 -2.802 1.00 84.62 83 SER A C 1
ATOM 619 O O . SER A 1 83 ? 3.934 8.788 -2.735 1.00 84.62 83 SER A O 1
ATOM 621 N N . LYS A 1 84 ? 5.772 9.177 -3.958 1.00 89.25 84 LYS A N 1
ATOM 622 C CA . LYS A 1 84 ? 5.070 9.585 -5.189 1.00 89.25 84 LYS A CA 1
ATOM 623 C C . LYS A 1 84 ? 4.155 8.501 -5.764 1.00 89.25 84 LYS A C 1
ATOM 625 O O . LYS A 1 84 ? 3.109 8.846 -6.312 1.00 89.25 84 LYS A O 1
ATOM 630 N N . VAL A 1 85 ? 4.532 7.225 -5.658 1.00 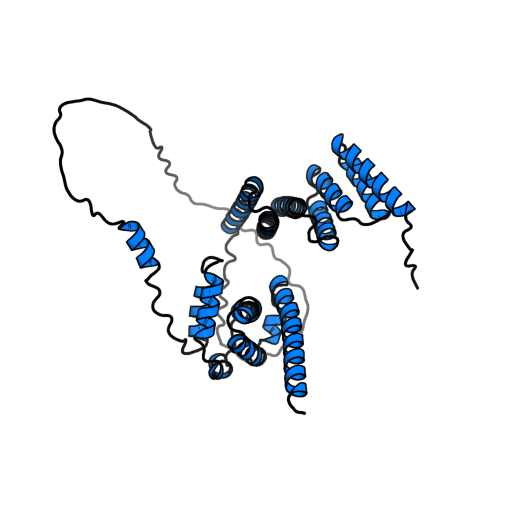92.00 85 VAL A N 1
ATOM 631 C CA . VAL A 1 85 ? 3.738 6.100 -6.188 1.00 92.00 85 VAL A CA 1
ATOM 632 C C . VAL A 1 85 ? 2.495 5.898 -5.333 1.00 92.00 85 VAL A C 1
ATOM 634 O O . VAL A 1 85 ? 1.384 5.922 -5.857 1.00 92.00 85 VAL A O 1
ATOM 637 N N . TYR A 1 86 ? 2.666 5.821 -4.011 1.00 92.62 86 TYR A N 1
ATOM 638 C CA . TYR A 1 86 ? 1.546 5.713 -3.074 1.00 92.62 86 TYR A CA 1
ATOM 639 C C . TYR A 1 86 ? 0.617 6.928 -3.149 1.00 92.62 86 TYR A C 1
ATOM 641 O O . TYR A 1 86 ? -0.597 6.769 -3.142 1.00 92.62 86 TYR A O 1
ATOM 649 N N . HIS A 1 87 ? 1.161 8.134 -3.327 1.00 94.25 87 HIS A N 1
ATOM 650 C CA . HIS A 1 87 ? 0.348 9.319 -3.588 1.00 94.25 87 HIS A CA 1
ATOM 651 C C . HIS A 1 87 ? -0.520 9.160 -4.850 1.00 94.25 87 HIS A C 1
ATOM 653 O O . HIS A 1 87 ? -1.721 9.408 -4.801 1.00 94.25 87 HIS A O 1
ATOM 659 N N . ARG A 1 88 ? 0.059 8.737 -5.985 1.00 95.19 88 ARG A N 1
ATOM 660 C CA . ARG A 1 88 ? -0.688 8.573 -7.249 1.00 95.19 88 ARG A CA 1
ATOM 661 C C . ARG A 1 88 ? -1.756 7.490 -7.146 1.00 95.19 88 ARG A C 1
ATOM 663 O O . ARG A 1 88 ? -2.880 7.731 -7.580 1.00 95.19 88 ARG A O 1
ATOM 670 N N . ARG A 1 89 ? -1.429 6.349 -6.531 1.00 96.38 89 ARG A N 1
ATOM 671 C CA . ARG A 1 89 ? -2.389 5.269 -6.269 1.00 96.38 89 ARG A CA 1
ATOM 672 C C . ARG A 1 89 ? -3.522 5.741 -5.358 1.00 96.38 89 ARG A C 1
ATOM 674 O O . ARG A 1 89 ? -4.681 5.518 -5.678 1.00 96.38 89 ARG A O 1
ATOM 681 N N . GLY A 1 90 ? -3.196 6.479 -4.296 1.00 95.81 90 GLY A N 1
ATOM 682 C CA . GLY A 1 90 ? -4.169 7.086 -3.387 1.00 95.81 90 GLY A CA 1
ATOM 683 C C . GLY A 1 90 ? -5.128 8.044 -4.097 1.00 95.81 90 GLY A C 1
ATOM 684 O O . GLY A 1 90 ? -6.339 7.965 -3.895 1.00 95.81 90 GLY A O 1
ATOM 685 N N . VAL A 1 91 ? -4.616 8.910 -4.981 1.00 97.06 91 VAL A N 1
ATOM 686 C CA . VAL A 1 91 ? -5.466 9.783 -5.808 1.00 97.06 91 VAL A CA 1
ATOM 687 C C . VAL A 1 91 ? -6.388 8.953 -6.700 1.00 97.06 91 VAL A C 1
ATOM 689 O O . VAL A 1 91 ? -7.589 9.193 -6.683 1.00 97.06 91 VAL A O 1
ATOM 692 N N . ALA A 1 92 ? -5.859 7.970 -7.433 1.00 97.50 92 ALA A N 1
ATOM 693 C CA . ALA A 1 92 ? -6.664 7.134 -8.323 1.00 97.50 92 ALA A CA 1
ATOM 694 C C . ALA A 1 92 ? -7.768 6.372 -7.576 1.00 97.50 92 ALA A C 1
ATOM 696 O O . ALA A 1 92 ? -8.923 6.422 -7.982 1.00 97.50 92 ALA A O 1
ATOM 697 N N . LYS A 1 93 ? -7.446 5.755 -6.436 1.00 95.44 93 LYS A N 1
ATOM 698 C CA . LYS A 1 93 ? -8.416 5.034 -5.600 1.00 95.44 93 LYS A CA 1
ATOM 699 C C . LYS A 1 93 ? -9.521 5.927 -5.057 1.00 95.44 93 LYS A C 1
ATOM 701 O O . LYS A 1 93 ? -10.684 5.545 -5.084 1.00 95.44 93 LYS A O 1
ATOM 706 N N . ARG A 1 94 ? -9.192 7.156 -4.639 1.00 96.19 94 ARG A N 1
ATOM 707 C CA . ARG A 1 94 ? -10.221 8.130 -4.241 1.00 96.19 94 ARG A CA 1
ATOM 708 C C . ARG A 1 94 ? -11.181 8.412 -5.393 1.00 96.19 94 ARG A C 1
ATOM 710 O O . ARG A 1 94 ? -12.381 8.481 -5.169 1.00 96.19 94 ARG A O 1
ATOM 717 N N . GLU A 1 95 ? -10.665 8.599 -6.602 1.00 96.31 95 GLU A N 1
ATOM 718 C CA . GLU A 1 95 ? -11.502 8.880 -7.774 1.00 96.31 95 GLU A CA 1
ATOM 719 C C . GLU A 1 95 ? -12.352 7.669 -8.196 1.00 96.31 95 GLU A C 1
ATOM 721 O O . GLU A 1 95 ? -13.427 7.846 -8.760 1.00 96.31 95 GLU A O 1
ATOM 726 N N . LEU A 1 96 ? -11.908 6.451 -7.868 1.00 93.38 96 LEU A N 1
ATOM 727 C CA . LEU A 1 96 ? -12.667 5.206 -8.033 1.00 93.38 96 LEU A CA 1
ATOM 728 C C . LEU A 1 96 ? -13.704 4.960 -6.919 1.00 93.38 96 LEU A C 1
ATOM 730 O O . LEU A 1 96 ? -14.490 4.024 -7.022 1.00 93.38 96 LEU A O 1
ATOM 734 N N . GLY A 1 97 ? -13.731 5.784 -5.865 1.00 90.00 97 GLY A N 1
ATOM 735 C CA . GLY A 1 97 ? -14.611 5.596 -4.704 1.00 90.00 97 GLY A CA 1
ATOM 736 C C . GLY A 1 97 ? -14.048 4.669 -3.619 1.00 90.00 97 GLY A C 1
ATOM 737 O O . GLY A 1 97 ? -14.694 4.445 -2.602 1.00 90.00 97 GLY A O 1
ATOM 738 N N . GLU A 1 98 ? -12.822 4.174 -3.780 1.00 90.25 98 GLU A N 1
ATOM 739 C CA . GLU A 1 98 ? -12.095 3.359 -2.798 1.00 90.25 98 GLU A CA 1
ATOM 740 C C . GLU A 1 98 ? -11.429 4.264 -1.743 1.00 90.25 98 GLU A C 1
ATOM 742 O O . GLU A 1 98 ? -10.202 4.423 -1.668 1.00 90.25 98 GLU A O 1
ATOM 747 N N . TYR A 1 99 ? -12.248 4.975 -0.963 1.00 87.81 99 TYR A N 1
ATOM 748 C CA . TYR A 1 99 ? -11.757 6.043 -0.090 1.00 87.81 99 TYR A CA 1
ATOM 749 C C . TYR A 1 99 ? -10.914 5.535 1.087 1.00 87.81 99 TYR A C 1
ATOM 751 O O . TYR A 1 99 ? -9.967 6.216 1.489 1.00 87.81 99 TYR A O 1
ATOM 759 N N . LEU A 1 100 ? -11.220 4.356 1.636 1.00 84.94 100 LEU A N 1
ATOM 760 C CA . LEU A 1 100 ? -10.464 3.786 2.755 1.00 84.94 100 LEU A CA 1
ATOM 761 C C . LEU A 1 100 ? -9.050 3.394 2.308 1.00 84.94 100 LEU A C 1
ATOM 763 O O . LEU A 1 100 ? -8.055 3.783 2.922 1.00 84.94 100 LEU A O 1
ATOM 767 N N . GLU A 1 101 ? -8.956 2.680 1.193 1.00 84.69 101 GLU A N 1
ATOM 768 C CA . GLU A 1 101 ? -7.712 2.250 0.569 1.00 84.69 101 GLU A CA 1
ATOM 769 C C . GLU A 1 101 ? -6.874 3.457 0.124 1.00 84.69 101 GLU A C 1
ATOM 771 O O . GLU A 1 101 ? -5.650 3.462 0.275 1.00 84.69 101 GLU A O 1
ATOM 776 N N . SER A 1 102 ? -7.531 4.517 -0.353 1.00 89.56 102 SER A N 1
ATOM 777 C CA . SER A 1 102 ? -6.901 5.804 -0.641 1.00 89.56 102 SER A CA 1
ATOM 778 C C . SER A 1 102 ? -6.253 6.435 0.599 1.00 89.56 102 SER A C 1
ATOM 780 O O . SER A 1 102 ? -5.091 6.851 0.551 1.00 89.56 102 SER A O 1
ATOM 782 N N . VAL A 1 103 ? -6.958 6.470 1.739 1.00 89.69 103 VAL A N 1
ATOM 783 C CA . VAL A 1 103 ? -6.408 6.972 3.013 1.00 89.69 103 VAL A CA 1
ATOM 784 C C . VAL A 1 103 ? -5.176 6.170 3.431 1.00 89.69 103 VAL A C 1
ATOM 786 O O . VAL A 1 103 ? -4.161 6.771 3.796 1.00 89.69 103 VAL A O 1
ATOM 789 N N . MET A 1 104 ? -5.224 4.839 3.326 1.00 89.25 104 MET A N 1
ATOM 790 C CA . MET A 1 104 ? -4.088 3.965 3.645 1.00 89.25 104 MET A CA 1
ATOM 791 C C . MET A 1 104 ? -2.866 4.248 2.759 1.00 89.25 104 MET A C 1
ATOM 793 O O . MET A 1 104 ? -1.729 4.248 3.245 1.00 89.25 104 MET A O 1
ATOM 797 N N . ASP A 1 105 ? -3.086 4.527 1.475 1.00 88.62 105 ASP A N 1
ATOM 798 C CA . ASP A 1 105 ? -2.024 4.884 0.537 1.00 88.62 105 ASP A CA 1
ATOM 799 C C . ASP A 1 105 ? -1.388 6.239 0.872 1.00 88.62 105 ASP A C 1
ATOM 801 O O . ASP A 1 105 ? -0.159 6.351 0.920 1.00 88.62 105 ASP A O 1
ATOM 805 N N . PHE A 1 106 ? -2.184 7.252 1.226 1.00 92.25 106 PHE A N 1
ATOM 806 C CA . PHE A 1 106 ? -1.635 8.528 1.693 1.00 92.25 106 PHE A CA 1
ATOM 807 C C . PHE A 1 106 ? -0.903 8.411 3.033 1.00 92.25 106 PHE A C 1
ATOM 809 O O . PHE A 1 106 ? 0.105 9.085 3.239 1.00 92.25 106 PHE A O 1
ATOM 816 N N . GLU A 1 107 ? -1.349 7.542 3.940 1.00 89.25 107 GLU A N 1
ATOM 817 C CA . GLU A 1 107 ? -0.610 7.247 5.171 1.00 89.25 107 GLU A CA 1
ATOM 818 C C . GLU A 1 107 ? 0.735 6.583 4.889 1.00 89.25 107 GLU A C 1
ATOM 820 O O . GLU A 1 107 ? 1.731 6.913 5.534 1.00 89.25 107 GLU A O 1
ATOM 825 N N . ARG A 1 108 ? 0.794 5.676 3.909 1.00 87.50 108 ARG A N 1
ATOM 826 C CA . ARG A 1 108 ? 2.055 5.063 3.487 1.00 87.50 108 ARG A CA 1
ATOM 827 C C . ARG A 1 108 ? 2.994 6.084 2.853 1.00 87.50 108 ARG A C 1
ATOM 829 O O . ARG A 1 108 ? 4.169 6.101 3.208 1.00 87.50 108 ARG A O 1
ATOM 836 N N . ALA A 1 109 ? 2.474 6.980 2.016 1.00 89.44 109 ALA A N 1
ATOM 837 C CA . ALA A 1 109 ? 3.240 8.100 1.473 1.00 89.44 109 ALA A CA 1
ATOM 838 C C . ALA A 1 109 ? 3.772 9.026 2.588 1.00 89.44 109 ALA A C 1
ATOM 840 O O . ALA A 1 109 ? 4.945 9.386 2.585 1.00 89.44 109 ALA A O 1
ATOM 841 N N . LEU A 1 110 ? 2.950 9.339 3.597 1.00 88.88 110 LEU A N 1
ATOM 842 C CA . LEU A 1 110 ? 3.339 10.158 4.753 1.00 88.88 110 LEU A CA 1
ATOM 843 C C . LEU A 1 110 ? 4.362 9.489 5.673 1.00 88.88 110 LEU A C 1
ATOM 845 O O . LEU A 1 110 ? 5.124 10.195 6.320 1.00 88.88 110 LEU A O 1
ATOM 849 N N . ARG A 1 111 ? 4.411 8.156 5.754 1.00 87.50 111 ARG A N 1
ATOM 850 C CA . ARG A 1 111 ? 5.498 7.474 6.479 1.00 87.50 111 ARG A CA 1
ATOM 851 C C . ARG A 1 111 ? 6.853 7.693 5.805 1.00 87.50 111 ARG A C 1
ATOM 853 O O . ARG A 1 111 ? 7.855 7.781 6.503 1.00 87.50 111 ARG A O 1
ATOM 860 N N . LEU A 1 112 ? 6.864 7.806 4.477 1.00 85.31 112 LEU A N 1
ATOM 861 C CA . LEU A 1 112 ? 8.067 8.085 3.691 1.00 85.31 112 LEU A CA 1
ATOM 862 C C . LEU A 1 112 ? 8.411 9.584 3.683 1.00 85.31 112 LEU A C 1
ATOM 864 O O . LEU A 1 112 ? 9.581 9.944 3.743 1.00 85.31 112 LEU A O 1
ATOM 868 N N . GLU A 1 113 ? 7.402 10.463 3.665 1.00 86.44 113 GLU A N 1
ATOM 869 C CA . GLU A 1 113 ? 7.561 11.926 3.698 1.00 86.44 113 GLU A CA 1
ATOM 870 C C . GLU A 1 113 ? 6.692 12.585 4.800 1.00 86.44 113 GLU A C 1
ATOM 872 O O . GLU A 1 113 ? 5.682 13.240 4.507 1.00 86.44 113 GLU A O 1
ATOM 877 N N . PRO A 1 114 ? 7.078 12.479 6.090 1.00 86.56 114 PRO A N 1
ATOM 878 C CA . PRO A 1 114 ? 6.234 12.902 7.224 1.00 86.56 114 PRO A CA 1
ATOM 879 C C . PRO A 1 114 ? 5.978 14.411 7.308 1.00 86.56 114 PRO A C 1
ATOM 881 O O . PRO A 1 114 ? 4.999 14.879 7.909 1.00 86.56 114 PRO A O 1
ATOM 884 N N . THR A 1 115 ? 6.874 15.197 6.720 1.00 90.00 115 THR A N 1
ATOM 885 C CA . THR A 1 115 ? 6.834 16.662 6.726 1.00 90.00 115 THR A CA 1
ATOM 886 C C . THR A 1 115 ? 6.007 17.237 5.578 1.00 90.00 115 THR A C 1
ATOM 888 O O . THR A 1 115 ? 5.719 18.432 5.587 1.00 90.00 115 THR A O 1
ATOM 891 N N . SER A 1 116 ? 5.550 16.410 4.630 1.00 90.44 116 SER A N 1
ATOM 892 C CA . SER A 1 116 ? 4.786 16.875 3.473 1.00 90.44 116 SER A CA 1
ATOM 893 C C . SER A 1 116 ? 3.385 17.350 3.873 1.00 90.44 116 SER A C 1
ATOM 895 O O . SER A 1 116 ? 2.482 16.557 4.150 1.00 90.44 116 SER A O 1
ATOM 897 N N . GLY A 1 117 ? 3.188 18.673 3.903 1.00 91.56 117 GLY A N 1
ATOM 898 C CA . GLY A 1 117 ? 1.875 19.284 4.144 1.00 91.56 117 GLY A CA 1
ATOM 899 C C . GLY A 1 117 ? 0.852 18.918 3.065 1.00 91.56 117 GLY A C 1
ATOM 900 O O . GLY A 1 117 ? -0.307 18.659 3.379 1.00 91.56 117 GLY A O 1
ATOM 901 N N . PHE A 1 118 ? 1.313 18.796 1.820 1.00 92.75 118 PHE A N 1
ATOM 902 C CA . PHE A 1 118 ? 0.499 18.405 0.673 1.00 92.75 118 PHE A CA 1
ATOM 903 C C . PHE A 1 118 ? -0.122 17.007 0.846 1.00 92.75 118 PHE A C 1
ATOM 905 O O . PHE A 1 118 ? -1.332 16.848 0.712 1.00 92.75 118 PHE A O 1
ATOM 912 N N . LEU A 1 119 ? 0.665 16.003 1.254 1.00 91.12 119 LEU A N 1
ATOM 913 C CA . LEU A 1 119 ? 0.144 14.648 1.495 1.00 91.12 119 LEU A CA 1
ATOM 914 C C . LEU A 1 119 ? -0.841 14.594 2.670 1.00 91.12 119 LEU A C 1
ATOM 916 O O . LEU A 1 119 ? -1.809 13.834 2.639 1.00 91.12 119 LEU A O 1
ATOM 920 N N . LYS A 1 120 ? -0.633 15.422 3.705 1.00 92.25 120 LYS A N 1
ATOM 921 C CA . LYS A 1 120 ? -1.585 15.549 4.823 1.00 92.25 120 LYS A CA 1
ATOM 922 C C . LYS A 1 120 ? -2.923 16.098 4.344 1.00 92.25 120 LYS A C 1
ATOM 924 O O . LYS A 1 120 ? -3.962 15.689 4.859 1.00 92.25 120 LYS A O 1
ATOM 929 N N . GLU A 1 121 ? -2.904 17.027 3.394 1.00 95.50 121 GLU A N 1
ATOM 930 C CA . GLU A 1 121 ? -4.115 17.579 2.799 1.00 95.50 121 GLU A CA 1
ATOM 931 C C . GLU A 1 121 ? -4.847 16.539 1.943 1.00 95.50 121 GLU A C 1
ATOM 933 O O . GLU A 1 121 ? -6.044 16.336 2.143 1.00 95.50 121 GLU A O 1
ATOM 938 N N . GLU A 1 122 ? -4.143 15.816 1.068 1.00 93.88 122 GLU A N 1
ATOM 939 C CA . GLU A 1 122 ? -4.751 14.763 0.242 1.00 93.88 122 GLU A CA 1
ATOM 940 C C . GLU A 1 122 ? -5.335 13.620 1.088 1.00 93.88 122 GLU A C 1
ATOM 942 O O . GLU A 1 122 ? -6.473 13.207 0.857 1.00 93.88 122 GLU A O 1
ATOM 947 N N . ARG A 1 123 ? -4.650 13.193 2.161 1.00 95.06 123 ARG A N 1
ATOM 948 C CA . ARG A 1 123 ? -5.214 12.242 3.138 1.00 95.06 123 ARG A CA 1
ATOM 949 C C . ARG A 1 123 ? -6.524 12.758 3.733 1.00 95.06 123 ARG A C 1
ATOM 951 O O . ARG A 1 123 ? -7.497 12.016 3.812 1.00 95.06 123 ARG A O 1
ATOM 958 N N . LYS A 1 124 ? -6.562 14.028 4.159 1.00 95.62 124 LYS A N 1
ATOM 959 C CA . LYS A 1 124 ? -7.770 14.646 4.734 1.00 95.62 124 LYS A CA 1
ATOM 960 C C . LYS A 1 124 ? -8.912 14.710 3.723 1.00 95.62 124 LYS A C 1
ATOM 962 O O . LYS A 1 124 ? -10.058 14.513 4.117 1.00 95.62 124 LYS A O 1
ATOM 967 N N . LYS A 1 125 ? -8.627 14.983 2.444 1.00 95.00 125 LYS A N 1
ATOM 968 C CA . LYS A 1 125 ? -9.647 14.970 1.383 1.00 95.00 125 LYS A CA 1
ATOM 969 C C . LYS A 1 125 ? -10.265 13.578 1.238 1.00 95.00 125 LYS A C 1
ATOM 971 O O . LYS A 1 125 ? -11.485 13.470 1.216 1.00 95.00 125 LYS A O 1
ATOM 976 N N . SER A 1 126 ? -9.443 12.534 1.217 1.00 91.69 126 SER A N 1
ATOM 977 C CA . SER A 1 126 ? -9.904 11.141 1.109 1.00 91.69 126 SER A CA 1
ATOM 978 C C . SER A 1 126 ? -10.661 10.680 2.353 1.00 91.69 126 SER A C 1
ATOM 980 O O . SER A 1 126 ? -11.716 10.072 2.235 1.00 91.69 126 SER A O 1
ATOM 982 N N . GLN A 1 127 ? -10.203 11.075 3.544 1.00 90.56 127 GLN A N 1
ATOM 983 C CA . GLN A 1 127 ? -10.899 10.813 4.805 1.00 90.56 127 GLN A CA 1
ATOM 984 C C . GLN A 1 127 ? -12.297 11.448 4.833 1.00 90.56 127 GLN A C 1
ATOM 986 O O . GLN A 1 127 ? -13.265 10.809 5.232 1.00 90.56 127 GLN A O 1
ATOM 991 N N . ARG A 1 128 ? -12.425 12.700 4.377 1.00 93.69 128 ARG A N 1
ATOM 992 C CA . ARG A 1 128 ? -13.728 13.374 4.275 1.00 93.69 128 ARG A CA 1
ATOM 993 C C . ARG A 1 128 ? -14.650 12.690 3.270 1.00 93.69 128 ARG A C 1
ATOM 995 O O . ARG A 1 128 ? -15.843 12.600 3.532 1.00 93.69 128 ARG A O 1
ATOM 1002 N N . ALA A 1 129 ? -14.107 12.229 2.144 1.00 91.12 129 ALA A N 1
ATOM 1003 C CA . ALA A 1 129 ? -14.876 11.492 1.147 1.00 91.12 129 ALA A CA 1
ATOM 1004 C C . ALA A 1 129 ? -15.391 10.158 1.716 1.00 91.12 129 ALA A C 1
ATOM 1006 O O . ALA A 1 129 ? -16.578 9.874 1.596 1.00 91.12 129 ALA A O 1
ATOM 1007 N N . PHE A 1 130 ? -14.547 9.423 2.449 1.00 89.81 130 PHE A N 1
ATOM 1008 C CA . PHE A 1 130 ? -14.942 8.212 3.173 1.00 89.81 130 PHE A CA 1
ATOM 1009 C C . PHE A 1 130 ? -16.048 8.477 4.205 1.00 89.81 130 PHE A C 1
ATOM 1011 O O . PHE A 1 130 ? -17.044 7.764 4.261 1.00 89.81 130 PHE A O 1
ATOM 1018 N N . GLU A 1 131 ? -15.908 9.528 5.017 1.00 88.31 131 GLU A N 1
ATOM 1019 C CA . GLU A 1 131 ? -16.918 9.897 6.017 1.00 88.31 131 GLU A CA 1
ATOM 1020 C C . GLU A 1 131 ? -18.244 10.330 5.389 1.00 88.31 131 GLU A C 1
ATOM 1022 O O . GLU A 1 131 ? -19.304 10.086 5.964 1.00 88.31 131 GLU A O 1
ATOM 1027 N N . LEU A 1 132 ? -18.195 10.996 4.234 1.00 90.38 132 LEU A N 1
ATOM 1028 C CA . LEU A 1 132 ? -19.390 11.367 3.490 1.00 90.38 132 LEU A CA 1
ATOM 1029 C C . LEU A 1 132 ? -20.078 10.121 2.929 1.00 90.38 132 LEU A C 1
ATOM 1031 O O . LEU A 1 132 ? -21.277 9.970 3.136 1.00 90.38 132 LEU A O 1
ATOM 1035 N N . GLU A 1 133 ? -19.325 9.205 2.315 1.00 86.75 133 GLU A N 1
ATOM 1036 C CA . GLU A 1 133 ? -19.850 7.925 1.823 1.00 86.75 133 GLU A CA 1
ATOM 1037 C C . GLU A 1 133 ? -20.465 7.090 2.958 1.00 86.75 133 GLU A C 1
ATOM 1039 O O . GLU A 1 133 ? -21.550 6.532 2.819 1.00 86.75 133 GLU A O 1
ATOM 1044 N N . ALA A 1 134 ? -19.823 7.049 4.126 1.00 84.12 134 ALA A N 1
ATOM 1045 C CA . ALA A 1 134 ? -20.335 6.328 5.288 1.00 84.12 134 ALA A CA 1
ATOM 1046 C C . ALA A 1 134 ? -21.652 6.914 5.829 1.00 84.12 134 ALA A C 1
ATOM 1048 O O . ALA A 1 134 ? -22.458 6.179 6.398 1.00 84.12 134 ALA A O 1
ATOM 1049 N N . LYS A 1 135 ? -21.876 8.224 5.665 1.00 85.25 135 LYS A N 1
ATOM 1050 C CA . LYS A 1 135 ? -23.128 8.898 6.049 1.00 85.25 135 LYS A CA 1
ATOM 1051 C C . LYS A 1 135 ? -24.232 8.711 5.015 1.00 85.25 135 LYS A C 1
ATOM 1053 O O . LYS A 1 135 ? -25.397 8.665 5.392 1.00 85.25 135 LYS A O 1
ATOM 1058 N N . THR A 1 136 ? -23.878 8.654 3.733 1.00 82.12 136 THR A N 1
ATOM 1059 C CA . THR A 1 136 ? -24.841 8.490 2.638 1.00 82.12 136 THR A CA 1
ATOM 1060 C C . THR A 1 136 ? -25.186 7.032 2.372 1.00 82.12 136 THR A C 1
ATOM 1062 O O . THR A 1 136 ? -26.233 6.767 1.783 1.00 82.12 136 THR A O 1
ATOM 1065 N N . ARG A 1 137 ? -24.364 6.075 2.826 1.00 71.12 137 ARG A N 1
ATOM 1066 C CA . ARG A 1 137 ? -24.729 4.659 2.804 1.00 71.12 137 ARG A CA 1
ATOM 1067 C C . ARG A 1 137 ? -25.975 4.451 3.671 1.00 71.12 137 ARG A C 1
ATOM 1069 O O . ARG A 1 137 ? -25.902 4.679 4.883 1.00 71.12 137 ARG A O 1
ATOM 1076 N N . PRO A 1 138 ? -27.102 3.984 3.098 1.00 58.22 138 PRO A N 1
ATOM 1077 C CA . PRO A 1 138 ? -28.226 3.559 3.909 1.00 58.22 138 PRO A CA 1
ATOM 1078 C C . PRO A 1 138 ? -27.705 2.470 4.837 1.00 58.22 138 PRO A C 1
ATOM 1080 O O . PRO A 1 138 ? -27.055 1.516 4.401 1.00 58.22 138 PRO A O 1
ATOM 1083 N N . THR A 1 139 ? -27.913 2.668 6.137 1.00 50.69 139 THR A N 1
ATOM 1084 C CA . THR A 1 139 ? -27.554 1.695 7.162 1.00 50.69 139 THR A CA 1
ATOM 1085 C C . THR A 1 139 ? -28.181 0.389 6.719 1.00 50.69 139 THR A C 1
ATOM 1087 O O . THR A 1 139 ? -29.406 0.309 6.655 1.00 50.69 139 THR A O 1
ATOM 1090 N N . GLN A 1 140 ? -27.360 -0.591 6.331 1.00 48.25 140 GLN A N 1
ATOM 1091 C CA . GLN A 1 140 ? -27.849 -1.899 5.925 1.00 48.25 140 GLN A CA 1
ATOM 1092 C C . GLN A 1 140 ? -28.735 -2.371 7.072 1.00 48.25 140 GLN A C 1
ATOM 1094 O O . GLN A 1 140 ? -28.256 -2.568 8.194 1.00 48.25 140 GLN A O 1
ATOM 1099 N N . THR A 1 141 ? -30.046 -2.372 6.832 1.00 35.84 141 THR A N 1
ATOM 1100 C CA . THR A 1 141 ? -31.044 -2.614 7.859 1.00 35.84 141 THR A CA 1
ATOM 1101 C C . THR A 1 141 ? -30.685 -3.968 8.435 1.00 35.84 141 THR A C 1
ATOM 1103 O O . THR A 1 141 ? -30.669 -4.967 7.717 1.00 35.84 141 THR A O 1
ATOM 1106 N N . ARG A 1 142 ? -30.276 -3.997 9.706 1.00 33.84 142 ARG A N 1
ATOM 1107 C CA . ARG A 1 142 ? -30.045 -5.252 10.413 1.00 33.84 142 ARG A CA 1
ATOM 1108 C C . ARG A 1 142 ? -31.383 -5.975 10.417 1.00 33.84 142 ARG A C 1
ATOM 1110 O O . ARG A 1 142 ? -32.222 -5.688 11.267 1.00 33.84 142 ARG A O 1
ATOM 1117 N N . TYR A 1 143 ? -31.587 -6.889 9.473 1.00 28.48 143 TYR A N 1
ATOM 1118 C CA . TYR A 1 143 ? -32.640 -7.880 9.583 1.00 28.48 143 TYR A CA 1
ATOM 1119 C C . TYR A 1 143 ? -32.343 -8.655 10.858 1.00 28.48 143 TYR A C 1
ATOM 1121 O O . TYR A 1 143 ? -31.377 -9.413 10.957 1.00 28.48 143 TYR A O 1
ATOM 1129 N N . ARG A 1 144 ? -33.130 -8.371 11.892 1.00 28.23 144 ARG A N 1
ATOM 1130 C CA . ARG A 1 144 ? -33.125 -9.140 13.123 1.00 28.23 144 ARG A CA 1
ATOM 1131 C C . ARG A 1 144 ? -33.856 -10.429 12.776 1.00 28.23 144 ARG A C 1
ATOM 1133 O O . ARG A 1 144 ? -35.079 -10.463 12.831 1.00 28.23 144 ARG A O 1
ATOM 1140 N N . VAL A 1 145 ? -33.116 -11.452 12.355 1.00 29.45 145 VAL A N 1
ATOM 1141 C CA . VAL A 1 145 ? -33.669 -12.804 12.252 1.00 29.45 145 VAL A CA 1
ATOM 1142 C C . VAL A 1 145 ? -34.085 -13.186 13.671 1.00 29.45 145 VAL A C 1
ATOM 1144 O O . VAL A 1 145 ? -33.238 -13.398 14.540 1.00 29.45 145 VAL A O 1
ATOM 1147 N N . ARG A 1 146 ? -35.390 -13.147 13.944 1.00 29.55 146 ARG A N 1
ATOM 1148 C CA . ARG A 1 146 ? -35.962 -13.883 15.067 1.00 29.55 146 ARG A CA 1
ATOM 1149 C C . ARG A 1 146 ? -36.000 -15.324 14.588 1.00 29.55 146 ARG A C 1
ATOM 1151 O O . ARG A 1 146 ? -36.707 -15.629 13.636 1.00 29.55 146 ARG A O 1
ATOM 1158 N N . ILE A 1 147 ? -35.130 -16.146 15.158 1.00 29.98 147 ILE A N 1
ATOM 1159 C CA . ILE A 1 147 ? -35.308 -17.590 15.108 1.00 29.98 147 ILE A CA 1
ATOM 1160 C C . ILE A 1 147 ? -36.391 -17.830 16.152 1.00 29.98 147 ILE A C 1
ATOM 1162 O O . ILE A 1 147 ? -36.123 -17.705 17.346 1.00 29.98 147 ILE A O 1
ATOM 1166 N N . ASP A 1 148 ? -37.626 -17.993 15.692 1.00 32.22 148 ASP A N 1
ATOM 1167 C CA . ASP A 1 148 ? -38.651 -18.615 16.514 1.00 32.22 148 ASP A CA 1
ATOM 1168 C C . ASP A 1 148 ? -38.299 -20.107 16.504 1.00 32.22 148 ASP A C 1
ATOM 1170 O O . ASP A 1 148 ? -38.339 -20.760 15.460 1.00 32.22 148 ASP A O 1
ATOM 1174 N N . ASP A 1 149 ? -37.800 -20.591 17.641 1.00 34.66 149 ASP A N 1
ATOM 1175 C CA . ASP A 1 149 ? -37.552 -22.009 17.885 1.00 34.66 149 ASP A CA 1
ATOM 1176 C C . ASP A 1 149 ? -38.910 -22.697 18.060 1.00 34.66 149 ASP A C 1
ATOM 1178 O O . ASP A 1 149 ? -39.323 -22.941 19.186 1.00 34.66 149 ASP A O 1
ATOM 1182 N N . ASP A 1 150 ? -39.611 -22.974 16.965 1.00 38.97 150 ASP A N 1
ATOM 1183 C CA . ASP A 1 150 ? -40.727 -23.916 16.953 1.00 38.97 150 ASP A CA 1
ATOM 1184 C C . ASP A 1 150 ? -40.740 -24.693 15.622 1.00 38.97 150 ASP A C 1
ATOM 1186 O O . ASP A 1 150 ? -40.595 -24.129 14.537 1.00 38.97 150 ASP A O 1
ATOM 1190 N N . ASP A 1 151 ? -40.927 -26.007 15.765 1.00 35.66 151 ASP A N 1
ATOM 1191 C CA . ASP A 1 151 ? -41.241 -27.027 14.755 1.00 35.66 151 ASP A CA 1
ATOM 1192 C C . ASP A 1 151 ? -40.092 -27.749 14.006 1.00 35.66 151 ASP A C 1
ATOM 1194 O O . ASP A 1 151 ? -39.634 -27.390 12.923 1.00 35.66 151 ASP A O 1
ATOM 1198 N N . GLU A 1 152 ? -39.694 -28.867 14.627 1.00 39.12 152 GLU A N 1
ATOM 1199 C CA . GLU A 1 152 ? -39.586 -30.225 14.060 1.00 39.12 152 GLU A CA 1
ATOM 1200 C C . GLU A 1 152 ? -39.034 -30.431 12.626 1.00 39.12 152 GLU A C 1
ATOM 1202 O O . GLU A 1 152 ? -39.701 -30.241 11.610 1.00 39.12 152 GLU A O 1
ATOM 1207 N N . ASP A 1 153 ? -37.827 -31.012 12.584 1.00 44.59 153 ASP A N 1
ATOM 1208 C CA . ASP A 1 153 ? -37.417 -32.142 11.730 1.00 44.59 153 ASP A CA 1
ATOM 1209 C C . ASP A 1 153 ? -38.034 -32.249 10.319 1.00 44.59 153 ASP A C 1
ATOM 1211 O O . ASP A 1 153 ? -38.945 -33.046 10.083 1.00 44.59 153 ASP A O 1
ATOM 1215 N N . LYS A 1 154 ? -37.422 -31.592 9.315 1.00 34.97 154 LYS A N 1
ATOM 1216 C CA . LYS A 1 154 ? -37.392 -32.107 7.927 1.00 34.97 154 LYS A CA 1
ATOM 1217 C C . LYS A 1 154 ? -36.027 -31.897 7.275 1.00 34.97 154 LYS A C 1
ATOM 1219 O O . LYS A 1 154 ? -35.509 -30.789 7.178 1.00 34.97 154 LYS A O 1
ATOM 1224 N N . GLY A 1 155 ? -35.451 -33.021 6.852 1.00 30.03 155 GLY A N 1
ATOM 1225 C CA . GLY A 1 155 ? -34.086 -33.158 6.365 1.00 30.03 155 GLY A CA 1
ATOM 1226 C C . GLY A 1 155 ? -33.737 -32.332 5.129 1.00 30.03 155 GLY A C 1
ATOM 1227 O O . GLY A 1 155 ? -34.573 -31.980 4.298 1.00 30.03 155 GLY A O 1
ATOM 1228 N N . TRP A 1 156 ? -32.436 -32.073 5.015 1.00 25.52 156 TRP A N 1
ATOM 1229 C CA . TRP A 1 156 ? -31.815 -31.413 3.880 1.00 25.52 156 TRP A CA 1
ATOM 1230 C C . TRP A 1 156 ? -32.061 -32.207 2.585 1.00 25.52 156 TRP A C 1
ATOM 1232 O O . TRP A 1 156 ? -31.684 -33.371 2.452 1.00 25.52 156 TRP A O 1
ATOM 1242 N N . ALA A 1 157 ? -32.682 -31.559 1.606 1.00 29.70 157 ALA A N 1
ATOM 1243 C CA . ALA A 1 157 ? -32.656 -32.000 0.223 1.00 29.70 157 ALA A CA 1
ATOM 1244 C C . ALA A 1 157 ? -32.136 -30.843 -0.625 1.00 29.70 157 ALA A C 1
ATOM 1246 O O . ALA A 1 157 ? -32.710 -29.758 -0.678 1.00 29.70 157 ALA A O 1
ATOM 1247 N N . THR A 1 158 ? -31.010 -31.099 -1.275 1.00 35.19 158 THR A N 1
ATOM 1248 C CA . THR A 1 158 ? -30.428 -30.279 -2.325 1.00 35.19 158 THR A CA 1
ATOM 1249 C C . THR A 1 158 ? -31.415 -30.104 -3.472 1.00 35.19 158 THR A C 1
ATOM 1251 O O . THR A 1 158 ? -31.849 -31.077 -4.093 1.00 35.19 158 THR A O 1
ATOM 1254 N N . ARG A 1 159 ? -31.726 -28.853 -3.813 1.00 26.78 159 ARG A N 1
ATOM 1255 C CA . ARG A 1 159 ? -32.142 -28.517 -5.173 1.00 26.78 159 ARG A CA 1
ATOM 1256 C C . ARG A 1 159 ? -31.819 -27.064 -5.495 1.00 26.78 159 ARG A C 1
ATOM 1258 O O . ARG A 1 159 ? -32.400 -26.138 -4.943 1.00 26.78 159 ARG A O 1
ATOM 1265 N N . SER A 1 160 ? -30.850 -26.906 -6.390 1.00 34.03 160 SER A N 1
ATOM 1266 C CA . SER A 1 160 ? -30.719 -25.741 -7.251 1.00 34.03 160 SER A CA 1
ATOM 1267 C C . SER A 1 160 ? -32.021 -25.560 -8.020 1.00 34.03 160 SER A C 1
ATOM 1269 O O . SER A 1 160 ? -32.407 -26.481 -8.727 1.00 34.03 160 SER A O 1
ATOM 1271 N N . GLU A 1 161 ? -32.669 -24.405 -7.901 1.00 28.33 161 GLU A N 1
ATOM 1272 C CA . GLU A 1 161 ? -33.449 -23.803 -8.984 1.00 28.33 161 GLU A CA 1
ATOM 1273 C C . GLU A 1 161 ? -33.850 -22.371 -8.626 1.00 28.33 161 GLU A C 1
ATOM 1275 O O . GLU A 1 161 ? -34.005 -22.002 -7.464 1.00 28.33 161 GLU A O 1
ATOM 1280 N N . ALA A 1 162 ? -33.899 -21.559 -9.674 1.00 38.16 162 ALA A N 1
ATOM 1281 C CA . ALA A 1 162 ? -34.063 -20.121 -9.670 1.00 38.16 162 ALA A CA 1
ATOM 1282 C C . ALA A 1 162 ? -35.330 -19.651 -8.943 1.00 38.16 162 ALA A C 1
ATOM 1284 O O . ALA A 1 162 ? -36.408 -20.209 -9.134 1.00 38.16 162 ALA A O 1
ATOM 1285 N N . VAL A 1 163 ? -35.216 -18.540 -8.212 1.00 28.06 163 VAL A N 1
ATOM 1286 C CA . VAL A 1 163 ? -36.374 -17.721 -7.849 1.00 28.06 163 VAL A CA 1
ATOM 1287 C C . VAL A 1 163 ? -36.159 -16.336 -8.434 1.00 28.06 163 VAL A C 1
ATOM 1289 O O . VAL A 1 163 ? -35.171 -15.656 -8.156 1.00 28.06 163 VAL A O 1
ATOM 1292 N N . ALA A 1 164 ? -37.075 -16.001 -9.335 1.00 26.98 164 ALA A N 1
ATOM 1293 C CA . ALA A 1 164 ? -37.153 -14.762 -10.070 1.00 26.98 164 ALA A CA 1
ATOM 1294 C C . ALA A 1 164 ? -37.185 -13.555 -9.127 1.00 26.98 164 ALA A C 1
ATOM 1296 O O . ALA A 1 164 ? -37.885 -13.536 -8.117 1.00 26.98 164 ALA A O 1
ATOM 1297 N N . MET A 1 165 ? -36.423 -12.535 -9.507 1.00 28.78 165 MET A N 1
ATOM 1298 C CA . MET A 1 165 ? -36.470 -11.213 -8.912 1.00 28.78 165 MET A CA 1
ATOM 1299 C C . MET A 1 165 ? -37.759 -10.540 -9.387 1.00 28.78 165 MET A C 1
ATOM 1301 O O . MET A 1 165 ? -37.827 -10.017 -10.497 1.00 28.78 165 MET A O 1
ATOM 1305 N N . GLU A 1 166 ? -38.803 -10.614 -8.569 1.00 25.59 166 GLU A N 1
ATOM 1306 C CA . GLU A 1 166 ? -40.035 -9.871 -8.796 1.00 25.59 166 GLU A CA 1
ATOM 1307 C C . GLU A 1 166 ? -39.817 -8.426 -8.329 1.00 25.59 166 GLU A C 1
ATOM 1309 O O . GLU A 1 166 ? -39.754 -8.115 -7.139 1.00 25.59 166 GLU A O 1
ATOM 1314 N N . CYS A 1 167 ? -39.608 -7.537 -9.301 1.00 25.81 167 CYS A N 1
ATOM 1315 C CA . CYS A 1 167 ? -39.588 -6.099 -9.091 1.00 25.81 167 CYS A CA 1
ATOM 1316 C C . CYS A 1 167 ? -41.002 -5.619 -8.753 1.00 25.81 167 CYS A C 1
ATOM 1318 O O . CYS A 1 167 ? -41.809 -5.403 -9.655 1.00 25.81 167 CYS A O 1
ATOM 1320 N N . VAL A 1 168 ? -41.283 -5.379 -7.474 1.00 26.91 168 VAL A N 1
ATOM 1321 C CA . VAL A 1 168 ? -42.420 -4.542 -7.085 1.00 26.91 168 VAL A CA 1
ATOM 1322 C C . VAL A 1 168 ? -41.923 -3.104 -6.990 1.00 26.91 168 VAL A C 1
ATOM 1324 O O . VAL A 1 168 ? -41.203 -2.729 -6.065 1.00 26.91 168 VAL A O 1
ATOM 1327 N N . ARG A 1 169 ? -42.280 -2.314 -8.006 1.00 31.05 169 ARG A N 1
ATOM 1328 C CA . ARG A 1 169 ? -42.351 -0.857 -7.896 1.00 31.05 169 ARG A CA 1
ATOM 1329 C C . ARG A 1 169 ? -43.444 -0.533 -6.880 1.00 31.05 169 ARG A C 1
ATOM 1331 O O . ARG A 1 169 ? -44.547 -1.058 -7.004 1.00 31.05 169 ARG A O 1
ATOM 1338 N N . ALA A 1 170 ? -43.134 0.314 -5.912 1.00 28.61 170 ALA A N 1
ATOM 1339 C CA . ALA A 1 170 ? -44.143 1.058 -5.181 1.00 28.61 170 ALA A CA 1
ATOM 1340 C C . ALA A 1 170 ? -43.844 2.533 -5.428 1.00 28.61 170 ALA A C 1
ATOM 1342 O O . ALA A 1 170 ? -42.768 3.024 -5.079 1.00 28.61 170 ALA A O 1
ATOM 1343 N N . ASP A 1 171 ? -44.777 3.132 -6.152 1.00 27.20 171 ASP A N 1
ATOM 1344 C CA . ASP A 1 171 ? -44.859 4.536 -6.495 1.00 27.20 171 ASP A CA 1
ATOM 1345 C C . ASP A 1 171 ? -45.071 5.415 -5.252 1.00 27.20 171 ASP A C 1
ATOM 1347 O O . ASP A 1 171 ? -45.318 4.940 -4.140 1.00 27.20 171 ASP A O 1
ATOM 1351 N N . ASP A 1 172 ? -44.923 6.706 -5.524 1.00 29.27 172 ASP A N 1
ATOM 1352 C CA . ASP A 1 172 ? -45.129 7.900 -4.716 1.00 29.27 172 ASP A CA 1
ATOM 1353 C C . ASP A 1 172 ? -46.314 7.864 -3.729 1.00 29.27 172 ASP A C 1
ATOM 1355 O O . ASP A 1 172 ? -47.368 7.308 -4.025 1.00 29.27 172 ASP A O 1
ATOM 1359 N N . ASP A 1 173 ? -46.149 8.510 -2.565 1.00 27.61 173 ASP A N 1
ATOM 1360 C CA . ASP A 1 173 ? -46.888 9.739 -2.210 1.00 27.61 173 ASP A CA 1
ATOM 1361 C C . ASP A 1 173 ? -46.739 10.143 -0.720 1.00 27.61 173 ASP A C 1
ATOM 1363 O O . ASP A 1 173 ? -46.973 9.343 0.181 1.00 27.61 173 ASP A O 1
ATOM 1367 N N . MET A 1 174 ? -46.380 11.430 -0.533 1.00 29.05 174 MET A N 1
ATOM 1368 C CA . MET A 1 174 ? -46.935 12.433 0.415 1.00 29.05 174 MET A CA 1
ATOM 1369 C C . MET A 1 174 ? -46.838 12.146 1.943 1.00 29.05 174 MET A C 1
ATOM 1371 O O . MET A 1 174 ? -47.278 11.113 2.420 1.00 29.05 174 MET A O 1
ATOM 1375 N N . GLU A 1 175 ? -46.224 12.961 2.817 1.00 31.45 175 GLU A N 1
ATOM 1376 C CA . GLU A 1 175 ? -46.479 14.366 3.231 1.00 31.45 175 GLU A CA 1
ATOM 1377 C C . GLU A 1 175 ? -45.226 14.879 4.013 1.00 31.45 175 GLU A C 1
ATOM 1379 O O . GLU A 1 175 ? -44.642 14.121 4.788 1.00 31.45 175 GLU A O 1
ATOM 1384 N N . SER A 1 176 ? -44.585 16.018 3.677 1.00 28.98 176 SER A N 1
ATOM 1385 C CA . SER A 1 176 ? -44.746 17.393 4.242 1.00 28.98 176 SER A CA 1
ATOM 1386 C C . SER A 1 176 ? -44.711 17.452 5.788 1.00 28.98 176 SER A C 1
ATOM 1388 O O . SER A 1 176 ? -45.359 16.642 6.429 1.00 28.98 176 SER A O 1
ATOM 1390 N N . GLU A 1 177 ? -44.038 18.335 6.532 1.00 30.11 177 GLU A N 1
ATOM 1391 C CA . GLU A 1 177 ? -43.484 19.702 6.417 1.00 30.11 177 GLU A CA 1
ATOM 1392 C C . GLU A 1 177 ? -42.316 19.779 7.459 1.00 30.11 177 GLU A C 1
ATOM 1394 O O . GLU A 1 177 ? -42.098 18.819 8.195 1.00 30.11 177 GLU A O 1
ATOM 1399 N N . SER A 1 178 ? -41.476 20.794 7.670 1.00 26.39 178 SER A N 1
ATOM 1400 C CA . SER A 1 178 ? -41.448 22.226 7.369 1.00 26.39 178 SER A CA 1
ATOM 1401 C C . SER A 1 178 ? -40.005 22.720 7.584 1.00 26.39 178 SER A C 1
ATOM 1403 O O . SER A 1 178 ? -39.352 22.344 8.563 1.00 26.39 178 SER A O 1
ATOM 1405 N N . GLU A 1 179 ? -39.526 23.586 6.699 1.00 27.22 179 GLU A N 1
ATOM 1406 C CA . GLU A 1 179 ? -38.273 24.333 6.830 1.00 27.22 179 GLU A CA 1
ATOM 1407 C C . GLU A 1 179 ? -38.438 25.499 7.822 1.00 27.22 179 GLU A C 1
ATOM 1409 O O . GLU A 1 179 ? -39.422 26.230 7.752 1.00 27.22 179 GLU A O 1
ATOM 1414 N N . GLU A 1 180 ? -37.449 25.737 8.689 1.00 26.92 180 GLU A N 1
ATOM 1415 C CA . GLU A 1 180 ? -37.212 27.068 9.264 1.00 26.92 180 GLU A CA 1
ATOM 1416 C C . GLU A 1 180 ? -35.738 27.454 9.086 1.00 26.92 180 GLU A C 1
ATOM 1418 O O . GLU A 1 180 ? -34.821 26.895 9.693 1.00 26.92 180 GLU A O 1
ATOM 1423 N N . GLU A 1 181 ? -35.529 28.443 8.221 1.00 25.20 181 GLU A N 1
ATOM 1424 C CA . GLU A 1 181 ? -34.291 29.177 8.008 1.00 25.20 181 GLU A CA 1
ATOM 1425 C C . GLU A 1 181 ? -34.307 30.433 8.900 1.00 25.20 181 GLU A C 1
ATOM 1427 O O . GLU A 1 181 ? -35.219 31.253 8.800 1.00 25.20 181 GLU A O 1
ATOM 1432 N N . VAL A 1 182 ? -33.293 30.638 9.755 1.00 23.70 182 VAL A N 1
ATOM 1433 C CA . VAL A 1 182 ? -33.064 31.944 10.403 1.00 23.70 182 VAL A CA 1
ATOM 1434 C C . VAL A 1 182 ? -31.603 32.371 10.278 1.00 23.70 182 VAL A C 1
ATOM 1436 O O . VAL A 1 182 ? -30.675 31.806 10.854 1.00 23.70 182 VAL A O 1
ATOM 1439 N N . THR A 1 183 ? -31.446 33.445 9.514 1.00 23.66 183 THR A N 1
ATOM 1440 C CA . THR A 1 183 ? -30.246 34.229 9.220 1.00 23.66 183 THR A CA 1
ATOM 1441 C C . THR A 1 183 ? -29.591 34.844 10.464 1.00 23.66 183 THR A C 1
ATOM 1443 O O . THR A 1 183 ? -30.250 35.552 11.229 1.00 23.66 183 THR A O 1
ATOM 1446 N N . ILE A 1 184 ? -28.268 34.706 10.615 1.00 26.16 184 ILE A N 1
ATOM 1447 C CA . ILE A 1 184 ? -27.493 35.464 11.612 1.00 26.16 184 ILE A CA 1
ATOM 1448 C C . ILE A 1 184 ? -27.060 36.807 11.009 1.00 26.16 184 ILE A C 1
ATOM 1450 O O . ILE A 1 184 ? -26.201 36.876 10.127 1.00 26.16 184 ILE A O 1
ATOM 1454 N N . ARG A 1 185 ? -27.656 37.892 11.519 1.00 24.05 185 ARG A N 1
ATOM 1455 C CA . ARG A 1 185 ? -27.249 39.280 11.261 1.00 24.05 185 ARG A CA 1
ATOM 1456 C C . ARG A 1 185 ? -25.943 39.615 11.981 1.00 24.05 185 ARG A C 1
ATOM 1458 O O . ARG A 1 185 ? -25.714 39.243 13.128 1.00 24.05 185 ARG A O 1
ATOM 1465 N N . ARG A 1 186 ? -25.116 40.400 11.294 1.00 27.78 186 ARG A N 1
ATOM 1466 C CA . ARG A 1 186 ? -23.880 41.014 11.783 1.00 27.78 186 ARG A CA 1
ATOM 1467 C C . ARG A 1 186 ? -24.178 42.463 12.176 1.00 27.78 186 ARG A C 1
ATOM 1469 O O . ARG A 1 186 ? -24.714 43.196 11.353 1.00 27.78 186 ARG A O 1
ATOM 1476 N N . SER A 1 187 ? -23.745 42.908 13.354 1.00 26.84 187 SER A N 1
ATOM 1477 C CA . SER A 1 187 ? -23.580 44.342 13.639 1.00 26.84 187 SER A CA 1
ATOM 1478 C C . SER A 1 187 ? -22.516 44.593 14.710 1.00 26.84 187 SER A C 1
ATOM 1480 O O . SER A 1 187 ? -22.578 44.054 15.811 1.00 26.84 187 SER A O 1
ATOM 1482 N N . ARG A 1 188 ? -21.536 45.427 14.343 1.00 25.75 188 ARG A N 1
ATOM 1483 C CA . ARG A 1 188 ? -20.639 46.191 15.227 1.00 25.75 188 ARG A CA 1
ATOM 1484 C C . ARG A 1 188 ? -21.364 47.451 15.718 1.00 25.75 188 ARG A C 1
ATOM 1486 O O . ARG A 1 188 ? -22.123 47.993 14.924 1.00 25.75 188 ARG A O 1
ATOM 1493 N N . SER A 1 189 ? -21.010 47.963 16.904 1.00 26.67 189 SER A N 1
ATOM 1494 C CA . SER A 1 189 ? -20.768 49.401 17.205 1.00 26.67 189 SER A CA 1
ATOM 1495 C C . SER A 1 189 ? -20.348 49.561 18.688 1.00 26.67 189 SER A C 1
ATOM 1497 O O . SER A 1 189 ? -20.989 48.934 19.520 1.00 26.67 189 SER A O 1
ATOM 1499 N N . THR A 1 190 ? -19.155 50.097 19.026 1.00 27.64 190 THR A N 1
ATOM 1500 C CA . THR A 1 190 ? -18.833 51.480 19.532 1.00 27.64 190 THR A CA 1
ATOM 1501 C C . THR A 1 190 ? -19.416 51.814 20.919 1.00 27.64 190 THR A C 1
ATOM 1503 O O . THR A 1 190 ? -20.551 51.441 21.163 1.00 27.64 190 THR A O 1
ATOM 1506 N N . ALA A 1 191 ? -18.835 52.594 21.838 1.00 26.64 191 ALA A N 1
ATOM 1507 C CA . ALA A 1 191 ? -17.540 53.247 22.097 1.00 26.64 191 ALA A CA 1
ATOM 1508 C C . ALA A 1 191 ? -17.651 53.926 23.503 1.00 26.64 191 ALA A C 1
ATOM 1510 O O . ALA A 1 191 ? -18.744 53.947 24.064 1.00 26.64 191 ALA A O 1
ATOM 1511 N N . ASP A 1 192 ? -16.539 54.509 23.985 1.00 25.41 192 ASP A N 1
ATOM 1512 C CA . ASP A 1 192 ? -16.372 55.529 25.060 1.00 25.41 192 ASP A CA 1
ATOM 1513 C C . ASP A 1 192 ? -16.236 55.036 26.528 1.00 25.41 192 ASP A C 1
ATOM 1515 O O . ASP A 1 192 ? -17.128 54.381 27.053 1.00 25.41 192 ASP A O 1
ATOM 1519 N N . ALA A 1 193 ? -15.058 55.118 27.190 1.00 25.69 193 ALA A N 1
ATOM 1520 C CA . ALA A 1 193 ? -14.254 56.263 27.720 1.00 25.69 193 ALA A CA 1
ATOM 1521 C C . ALA A 1 193 ? -14.586 56.517 29.223 1.00 25.69 193 ALA A C 1
ATOM 1523 O O . ALA A 1 193 ? -15.754 56.485 29.572 1.00 25.69 193 ALA A O 1
ATOM 1524 N N . ALA A 1 194 ? -13.707 56.779 30.208 1.00 26.14 194 ALA A N 1
ATOM 1525 C CA . ALA A 1 194 ? -12.268 57.054 30.338 1.00 26.14 194 ALA A CA 1
ATOM 1526 C C . ALA A 1 194 ? -11.839 57.015 31.844 1.00 26.14 194 ALA A C 1
ATOM 1528 O O . ALA A 1 194 ? -12.711 57.068 32.708 1.00 26.14 194 ALA A O 1
ATOM 1529 N N . SER A 1 195 ? -10.512 57.101 32.109 1.00 25.27 195 SER A N 1
ATOM 1530 C CA . SER A 1 195 ? -9.832 57.649 33.328 1.00 25.27 195 SER A CA 1
ATOM 1531 C C . SER A 1 195 ? -9.780 56.762 34.601 1.00 25.27 195 SER A C 1
ATOM 1533 O O . SER A 1 195 ? -10.780 56.148 34.934 1.00 25.27 195 SER A O 1
ATOM 1535 N N . ALA A 1 196 ? -8.721 56.628 35.422 1.00 26.88 196 ALA A N 1
ATOM 1536 C CA . ALA A 1 196 ? -7.354 57.169 35.534 1.00 26.88 196 ALA A CA 1
ATOM 1537 C C . ALA A 1 196 ? -6.492 56.233 36.433 1.00 26.88 196 ALA A C 1
ATOM 1539 O O . ALA A 1 196 ? -7.004 55.316 37.069 1.00 26.88 196 ALA A O 1
ATOM 1540 N N . ALA A 1 197 ? -5.179 56.481 36.438 1.00 24.70 197 ALA A N 1
ATOM 1541 C CA . ALA A 1 197 ? -4.079 55.717 37.035 1.00 24.70 197 ALA A CA 1
ATOM 1542 C C . ALA A 1 197 ? -4.036 55.650 38.580 1.00 24.70 197 ALA A C 1
ATOM 1544 O O . ALA A 1 197 ? -4.440 56.604 39.232 1.00 24.70 197 ALA A O 1
ATOM 1545 N N . GLU A 1 198 ? -3.452 54.577 39.145 1.00 24.69 198 GLU A N 1
ATOM 1546 C CA . GLU A 1 198 ? -2.141 54.585 39.842 1.00 24.69 198 GLU A CA 1
ATOM 1547 C C . GLU A 1 198 ? -1.848 53.303 40.674 1.00 24.69 198 GLU A C 1
ATOM 1549 O O . GLU A 1 198 ? -2.712 52.784 41.368 1.00 24.69 198 GLU A O 1
ATOM 1554 N N . GLN A 1 199 ? -0.572 52.880 40.623 1.00 26.14 199 GLN A N 1
ATOM 1555 C CA . GLN A 1 199 ? 0.241 52.185 41.650 1.00 26.14 199 GLN A CA 1
ATOM 1556 C C . GLN A 1 199 ? 0.035 50.674 41.981 1.00 26.14 199 GLN A C 1
ATOM 1558 O O . GLN A 1 199 ? -0.902 50.250 42.646 1.00 26.14 199 GLN A O 1
ATOM 1563 N N . SER A 1 200 ? 1.048 49.878 41.590 1.00 25.92 200 SER A N 1
ATOM 1564 C CA . SER A 1 200 ? 1.502 48.583 42.167 1.00 25.92 200 SER A CA 1
ATOM 1565 C C . SER A 1 200 ? 1.832 48.702 43.678 1.00 25.92 200 SER A C 1
ATOM 1567 O O . SER A 1 200 ? 2.123 49.829 44.079 1.00 25.92 200 SER A O 1
ATOM 1569 N N . PRO A 1 201 ? 1.945 47.624 44.511 1.00 36.59 201 PRO A N 1
ATOM 1570 C CA . PRO A 1 201 ? 2.498 46.301 44.157 1.00 36.59 201 PRO A CA 1
ATOM 1571 C C . PRO A 1 201 ? 1.941 45.043 44.892 1.00 36.59 201 PRO A C 1
ATOM 1573 O O . PRO A 1 201 ? 1.171 45.118 45.839 1.00 36.59 201 PRO A O 1
ATOM 1576 N N . ALA A 1 202 ? 2.492 43.889 44.484 1.00 22.22 202 ALA A N 1
ATOM 1577 C CA . ALA A 1 202 ? 2.677 42.637 45.237 1.00 22.22 202 ALA A CA 1
ATOM 1578 C C . ALA A 1 202 ? 1.544 41.582 45.306 1.00 22.22 202 ALA A C 1
ATOM 1580 O O . ALA A 1 202 ? 0.399 41.858 45.633 1.00 22.22 202 ALA A O 1
ATOM 1581 N N . ALA A 1 203 ? 2.004 40.332 45.132 1.00 24.72 203 ALA A N 1
ATOM 1582 C CA . ALA A 1 203 ? 1.461 39.059 45.617 1.00 24.72 203 ALA A CA 1
ATOM 1583 C C . ALA A 1 203 ? 0.408 38.301 44.768 1.00 24.72 203 ALA A C 1
ATOM 1585 O O . ALA A 1 203 ? -0.747 38.688 44.652 1.00 24.72 203 ALA A O 1
ATOM 1586 N N . SER A 1 204 ? 0.854 37.125 44.301 1.00 29.91 204 SER A N 1
ATOM 1587 C CA . SER A 1 204 ? 0.104 35.857 44.227 1.00 29.91 204 SER A CA 1
ATOM 1588 C C . SER A 1 204 ? -1.053 35.738 43.226 1.00 29.91 204 SER A C 1
ATOM 1590 O O . SER A 1 204 ? -2.176 36.139 43.507 1.00 29.91 204 SER A O 1
ATOM 1592 N N . ILE A 1 205 ? -0.823 35.033 42.111 1.00 29.72 205 ILE A N 1
ATOM 1593 C CA . ILE A 1 205 ? -1.905 34.422 41.320 1.00 29.72 205 ILE A CA 1
ATOM 1594 C C . ILE A 1 205 ? -1.613 32.927 41.166 1.00 29.72 205 ILE A C 1
ATOM 1596 O O . ILE A 1 205 ? -1.018 32.478 40.189 1.00 29.72 205 ILE A O 1
ATOM 1600 N N . ASP A 1 206 ? -2.065 32.170 42.163 1.00 33.38 206 ASP A N 1
ATOM 1601 C CA . ASP A 1 206 ? -2.597 30.827 41.971 1.00 33.38 206 ASP A CA 1
ATOM 1602 C C . ASP A 1 206 ? -4.019 30.976 41.415 1.00 33.38 206 ASP A C 1
ATOM 1604 O O . ASP A 1 206 ? -4.928 31.302 42.170 1.00 33.38 206 ASP A O 1
ATOM 1608 N N . VAL A 1 207 ? -4.248 30.706 40.126 1.00 35.12 207 VAL A N 1
ATOM 1609 C CA . VAL A 1 207 ? -5.510 30.075 39.705 1.00 35.12 207 VAL A CA 1
ATOM 1610 C C . VAL A 1 207 ? -5.202 29.049 38.631 1.00 35.12 207 VAL A C 1
ATOM 1612 O O . VAL A 1 207 ? -4.863 29.320 37.482 1.00 35.12 207 VAL A O 1
ATOM 1615 N N . VAL A 1 208 ? -5.319 27.832 39.120 1.00 35.81 208 VAL A N 1
ATOM 1616 C CA . VAL A 1 208 ? -5.107 26.540 38.518 1.00 35.81 208 VAL A CA 1
ATOM 1617 C C . VAL A 1 208 ? -5.910 26.373 37.232 1.00 35.81 208 VAL A C 1
ATOM 1619 O O . VAL A 1 208 ? -7.098 26.680 37.137 1.00 35.81 208 VAL A O 1
ATOM 1622 N N . ASN A 1 209 ? -5.211 25.778 36.277 1.00 46.59 209 ASN A N 1
ATOM 1623 C CA . ASN A 1 209 ? -5.664 25.161 35.045 1.00 46.59 209 ASN A CA 1
ATOM 1624 C C . ASN A 1 209 ? -6.767 24.111 35.322 1.00 46.59 209 ASN A C 1
ATOM 1626 O O . ASN A 1 209 ? -6.521 22.905 35.350 1.00 46.59 209 ASN A O 1
ATOM 1630 N N . THR A 1 210 ? -7.994 24.559 35.585 1.00 46.69 210 THR A N 1
ATOM 1631 C CA . THR A 1 210 ? -9.121 23.678 35.935 1.00 46.69 210 THR A CA 1
ATOM 1632 C C . THR A 1 210 ? -9.631 22.865 34.748 1.00 46.69 210 THR A C 1
ATOM 1634 O O . THR A 1 210 ? -10.270 21.838 34.963 1.00 46.69 210 THR A O 1
ATOM 1637 N N . ASP A 1 211 ? -9.265 23.220 33.516 1.00 40.84 211 ASP A N 1
ATOM 1638 C CA . ASP A 1 211 ? -9.662 22.474 32.317 1.00 40.84 211 ASP A CA 1
ATOM 1639 C C . ASP A 1 211 ? -8.636 21.410 31.907 1.00 40.84 211 ASP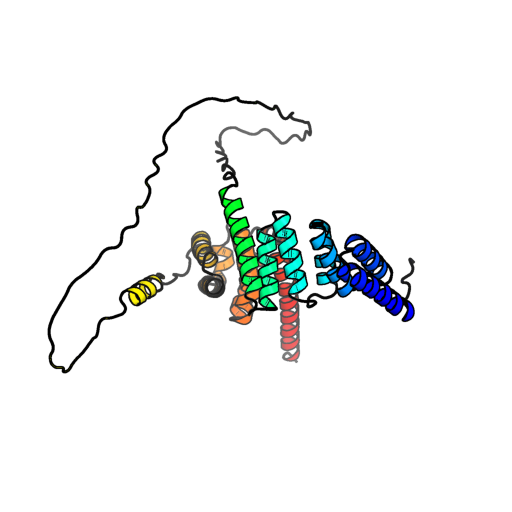 A C 1
ATOM 1641 O O . ASP A 1 211 ? -9.024 20.317 31.492 1.00 40.84 211 ASP A O 1
ATOM 1645 N N . LEU A 1 212 ? -7.340 21.647 32.142 1.00 45.00 212 LEU A N 1
ATOM 1646 C CA . LEU A 1 212 ? -6.311 20.611 32.005 1.00 45.00 212 LEU A CA 1
ATOM 1647 C C . LEU A 1 212 ? -6.376 19.595 33.145 1.00 45.00 212 LEU A C 1
ATOM 1649 O O . LEU A 1 212 ? -6.194 18.410 32.888 1.00 45.00 212 LEU A O 1
ATOM 1653 N N . VAL A 1 213 ? -6.732 20.008 34.369 1.00 46.12 213 VAL A N 1
ATOM 1654 C CA . VAL A 1 213 ? -6.993 19.059 35.463 1.00 46.12 213 VAL A CA 1
ATOM 1655 C C . VAL A 1 213 ? -8.285 18.286 35.213 1.00 46.12 213 VAL A C 1
ATOM 1657 O O . VAL A 1 213 ? -8.279 17.090 35.460 1.00 46.12 213 VAL A O 1
ATOM 1660 N N . LYS A 1 214 ? -9.355 18.878 34.655 1.00 37.75 214 LYS A N 1
ATOM 1661 C CA . LYS A 1 214 ? -10.580 18.140 34.267 1.00 37.75 214 LYS A CA 1
ATOM 1662 C C . LYS A 1 214 ? -10.358 17.184 33.092 1.00 37.75 214 LYS A C 1
ATOM 1664 O O . LYS A 1 214 ? -10.901 16.084 33.107 1.00 37.75 214 LYS A O 1
ATOM 1669 N N . ALA A 1 215 ? -9.538 17.549 32.106 1.00 40.00 215 ALA A N 1
ATOM 1670 C CA . ALA A 1 215 ? -9.152 16.653 31.013 1.00 40.00 215 ALA A CA 1
ATOM 1671 C C . ALA A 1 215 ? -8.202 15.541 31.495 1.00 40.00 215 ALA A C 1
ATOM 1673 O O . ALA A 1 215 ? -8.408 14.375 31.163 1.00 40.00 215 ALA A O 1
ATOM 1674 N N . ALA A 1 216 ? -7.236 15.867 32.360 1.00 37.47 216 ALA A N 1
ATOM 1675 C CA . ALA A 1 216 ? -6.339 14.896 32.982 1.00 37.47 216 ALA A CA 1
ATOM 1676 C C . ALA A 1 216 ? -7.063 13.991 33.995 1.00 37.47 216 ALA A C 1
ATOM 1678 O O . ALA A 1 216 ? -6.746 12.812 34.075 1.00 37.47 216 ALA A O 1
ATOM 1679 N N . THR A 1 217 ? -8.099 14.469 34.697 1.00 36.28 217 THR A N 1
ATOM 1680 C CA . THR A 1 217 ? -8.948 13.630 35.573 1.00 36.28 217 THR A CA 1
ATOM 1681 C C . THR A 1 217 ? -9.987 12.816 34.803 1.00 36.28 217 THR A C 1
ATOM 1683 O O . THR A 1 217 ? -10.401 11.759 35.277 1.00 36.28 217 THR A O 1
ATOM 1686 N N . LYS A 1 218 ? -10.339 13.200 33.568 1.00 35.91 218 LYS A N 1
ATOM 1687 C CA . LYS A 1 218 ? -11.086 12.325 32.644 1.00 35.91 218 LYS A CA 1
ATOM 1688 C C . LYS A 1 218 ? -10.202 11.235 32.018 1.00 35.91 218 LYS A C 1
ATOM 1690 O O . LYS A 1 218 ? -10.721 10.193 31.637 1.00 35.91 218 LYS A O 1
ATOM 1695 N N . ILE A 1 219 ? -8.884 11.451 31.970 1.00 41.34 219 ILE A N 1
ATOM 1696 C CA . ILE A 1 219 ? -7.868 10.448 31.597 1.00 41.34 219 ILE A CA 1
ATOM 1697 C C . ILE A 1 219 ? -7.430 9.610 32.821 1.00 41.34 219 ILE A C 1
ATOM 1699 O O . ILE A 1 219 ? -7.074 8.449 32.667 1.00 41.34 219 ILE A O 1
ATOM 1703 N N . ALA A 1 220 ? -7.567 10.129 34.047 1.00 31.67 220 ALA A N 1
ATOM 1704 C CA . ALA A 1 220 ? -7.256 9.433 35.304 1.00 31.67 220 ALA A CA 1
ATOM 1705 C C . ALA A 1 220 ? -8.466 8.741 35.973 1.00 31.67 220 ALA A C 1
ATOM 1707 O O . ALA A 1 220 ? -8.430 8.426 37.160 1.00 31.67 220 ALA A O 1
ATOM 1708 N N . THR A 1 221 ? -9.546 8.481 35.228 1.00 36.41 221 THR A N 1
ATOM 1709 C CA . THR A 1 221 ? -10.682 7.648 35.678 1.00 36.41 221 THR A CA 1
ATOM 1710 C C . THR A 1 221 ? -10.799 6.346 34.883 1.00 36.41 221 THR A C 1
ATOM 1712 O O . THR A 1 221 ? -11.880 5.768 34.755 1.00 36.41 221 THR A O 1
ATOM 1715 N N . SER A 1 222 ? -9.677 5.803 34.397 1.00 40.19 222 SER A N 1
ATOM 1716 C CA . SER A 1 222 ? -9.608 4.365 34.154 1.00 40.19 222 SER A CA 1
ATOM 1717 C C . SER A 1 222 ? -9.681 3.671 35.511 1.00 40.19 222 SER A C 1
ATOM 1719 O O . SER A 1 222 ? -8.687 3.556 36.229 1.00 40.19 222 SER A O 1
ATOM 1721 N N . LYS A 1 223 ? -10.888 3.234 35.883 1.00 46.09 223 LYS A N 1
ATOM 1722 C CA . LYS A 1 223 ? -11.094 2.193 36.894 1.00 46.09 223 LYS A CA 1
ATOM 1723 C C . LYS A 1 223 ? -9.963 1.163 36.730 1.00 46.09 223 LYS A C 1
ATOM 1725 O O . LYS A 1 223 ? -9.779 0.728 35.589 1.00 46.09 223 LYS A O 1
ATOM 1730 N N . PRO A 1 224 ? -9.202 0.820 37.790 1.00 47.50 224 PRO A N 1
ATOM 1731 C CA . PRO A 1 224 ? -8.084 -0.110 37.671 1.00 47.50 224 PRO A CA 1
ATOM 1732 C C . PRO A 1 224 ? -8.584 -1.340 36.926 1.00 47.50 224 PRO A C 1
ATOM 1734 O O . PRO A 1 224 ? -9.641 -1.879 37.277 1.00 47.50 224 PRO A O 1
ATOM 1737 N N . LEU A 1 225 ? -7.905 -1.686 35.831 1.00 59.81 225 LEU A N 1
ATOM 1738 C CA . LEU A 1 225 ? -8.324 -2.785 34.979 1.00 59.81 225 LEU A CA 1
ATOM 1739 C C . LEU A 1 225 ? -8.224 -4.061 35.821 1.00 59.81 225 LEU A C 1
ATOM 1741 O O . LEU A 1 225 ? -7.143 -4.586 36.072 1.00 59.81 225 LEU A O 1
ATOM 1745 N N . ALA A 1 226 ? -9.362 -4.494 36.353 1.00 63.06 226 ALA A N 1
ATOM 1746 C CA . ALA A 1 226 ? -9.437 -5.713 37.129 1.00 63.06 226 ALA A CA 1
ATOM 1747 C C . ALA A 1 226 ? -9.193 -6.900 36.186 1.00 63.06 226 ALA A C 1
ATOM 1749 O O . ALA A 1 226 ? -9.647 -6.857 35.036 1.00 63.06 226 ALA A O 1
ATOM 1750 N N . PRO A 1 227 ? -8.503 -7.954 36.651 1.00 68.81 227 PRO A N 1
ATOM 1751 C CA . PRO A 1 227 ? -8.295 -9.145 35.846 1.00 68.81 227 PRO A CA 1
ATOM 1752 C C . PRO A 1 227 ? -9.660 -9.726 35.446 1.00 68.81 227 PRO A C 1
ATOM 1754 O O . PRO A 1 227 ? -10.518 -9.910 36.320 1.00 68.81 227 PRO A O 1
ATOM 1757 N N . PRO A 1 228 ? -9.894 -9.978 34.145 1.00 77.69 228 PRO A N 1
ATOM 1758 C CA . PRO A 1 228 ? -11.177 -10.479 33.673 1.00 77.69 228 PRO A CA 1
ATOM 1759 C C . PRO A 1 228 ? -11.450 -11.858 34.278 1.00 77.69 228 PRO A C 1
ATOM 1761 O O . PRO A 1 228 ? -10.560 -12.705 34.362 1.00 77.69 228 PRO A O 1
ATOM 1764 N N . ARG A 1 229 ? -12.687 -12.092 34.728 1.00 78.00 229 ARG A N 1
ATOM 1765 C CA . ARG A 1 229 ? -13.069 -13.342 35.406 1.00 78.00 229 ARG A CA 1
ATOM 1766 C C . ARG A 1 229 ? -13.466 -14.449 34.435 1.00 78.00 229 ARG A C 1
ATOM 1768 O O . ARG A 1 229 ? -13.410 -15.621 34.798 1.00 78.00 229 ARG A O 1
ATOM 1775 N N . ASN A 1 230 ? -13.905 -14.084 33.233 1.00 83.69 230 ASN A N 1
ATOM 1776 C CA . ASN A 1 230 ? -14.347 -14.999 32.184 1.00 83.69 230 ASN A CA 1
ATOM 1777 C C . ASN A 1 230 ? -14.077 -14.411 30.784 1.00 83.69 230 ASN A C 1
ATOM 1779 O O . ASN A 1 230 ? -13.771 -13.223 30.650 1.00 83.69 230 ASN A O 1
ATOM 1783 N N . GLY A 1 231 ? -14.212 -15.238 29.741 1.00 84.12 231 GLY A N 1
ATOM 1784 C CA . GLY A 1 231 ? -13.962 -14.830 28.355 1.00 84.12 231 GLY A CA 1
ATOM 1785 C C . GLY A 1 231 ? -14.823 -13.650 27.885 1.00 84.12 231 GLY A C 1
ATOM 1786 O O . GLY A 1 231 ? -14.314 -12.753 27.224 1.00 84.12 231 GLY A O 1
ATOM 1787 N N . ALA A 1 232 ? -16.091 -13.571 28.298 1.00 84.12 232 ALA A N 1
ATOM 1788 C CA . ALA A 1 232 ? -16.985 -12.473 27.912 1.00 84.12 232 ALA A CA 1
ATOM 1789 C C . ALA A 1 232 ? -16.571 -11.118 28.523 1.00 84.12 232 ALA A C 1
ATOM 1791 O O . ALA A 1 232 ? -16.665 -10.070 27.877 1.00 84.12 232 ALA A O 1
ATOM 1792 N N . GLU A 1 233 ? -16.099 -11.121 29.772 1.00 85.12 233 GLU A N 1
ATOM 1793 C CA . GLU A 1 233 ? -15.548 -9.930 30.417 1.00 85.12 233 GLU A CA 1
ATOM 1794 C C . GLU A 1 233 ? -14.247 -9.497 29.738 1.00 85.12 233 GLU A C 1
ATOM 1796 O O . GLU A 1 233 ? -14.085 -8.305 29.468 1.00 85.12 233 GLU A O 1
ATOM 1801 N N . PHE A 1 234 ? -13.383 -10.458 29.384 1.00 89.62 234 PHE A N 1
ATOM 1802 C CA . PHE A 1 234 ? -12.180 -10.207 28.590 1.00 89.62 234 PHE A CA 1
ATOM 1803 C C . PHE A 1 234 ? -12.516 -9.573 27.237 1.00 89.62 234 PHE A C 1
ATOM 1805 O O . PHE A 1 234 ? -11.966 -8.535 26.897 1.00 89.62 234 PHE A O 1
ATOM 1812 N N . GLU A 1 235 ? -13.458 -10.121 26.471 1.00 89.25 235 GLU A N 1
ATOM 1813 C CA . GLU A 1 235 ? -13.813 -9.547 25.169 1.00 89.25 235 GLU A CA 1
ATOM 1814 C C . GLU A 1 235 ? -14.351 -8.120 25.290 1.00 89.25 235 GLU A C 1
ATOM 1816 O O . GLU A 1 235 ? -14.092 -7.261 24.444 1.00 89.25 235 GLU A O 1
ATOM 1821 N N . LYS A 1 236 ? -15.106 -7.833 26.354 1.00 87.06 236 LYS A N 1
ATOM 1822 C CA . LYS A 1 236 ? -15.633 -6.491 26.607 1.00 87.06 236 LYS A CA 1
ATOM 1823 C C . LYS A 1 236 ? -14.523 -5.501 26.951 1.00 87.06 236 LYS A C 1
ATOM 1825 O O . LYS A 1 236 ? -14.583 -4.358 26.490 1.00 87.06 236 LYS A O 1
ATOM 1830 N N . THR A 1 237 ? -13.543 -5.896 27.764 1.00 86.62 237 THR A N 1
ATOM 1831 C CA . THR A 1 237 ? -12.396 -5.041 28.106 1.00 86.62 237 THR A CA 1
ATOM 1832 C C . THR A 1 237 ? -11.455 -4.886 26.916 1.00 86.62 237 THR A C 1
ATOM 1834 O O . THR A 1 237 ? -11.097 -3.759 26.576 1.00 86.62 237 THR A O 1
ATOM 1837 N N . TYR A 1 238 ? -11.157 -5.971 26.207 1.00 89.06 238 TYR A N 1
ATOM 1838 C CA . TYR A 1 238 ? -10.301 -5.970 25.026 1.00 89.06 238 TYR A CA 1
ATOM 1839 C C . TYR A 1 238 ? -10.887 -5.117 23.895 1.00 89.06 238 TYR A C 1
ATOM 1841 O O . TYR A 1 238 ? -10.213 -4.245 23.351 1.00 89.06 238 TYR A O 1
ATOM 1849 N N . ARG A 1 239 ? -12.194 -5.229 23.619 1.00 89.00 239 ARG A N 1
ATOM 1850 C CA . ARG A 1 239 ? -12.882 -4.399 22.613 1.00 89.00 239 ARG A CA 1
ATOM 1851 C C . ARG A 1 239 ? -12.896 -2.908 22.975 1.00 89.00 239 ARG A C 1
ATOM 1853 O O . ARG A 1 239 ? -13.012 -2.066 22.088 1.00 89.00 239 ARG A O 1
ATOM 1860 N N . ARG A 1 240 ? -12.787 -2.547 24.260 1.00 86.12 240 ARG A N 1
ATOM 1861 C CA . ARG A 1 240 ? -12.564 -1.146 24.671 1.00 86.12 240 ARG A CA 1
ATOM 1862 C C . ARG A 1 240 ? -11.136 -0.706 24.361 1.00 86.12 240 ARG A C 1
ATOM 1864 O O . ARG A 1 240 ? -10.967 0.401 23.863 1.00 86.12 240 ARG A O 1
ATOM 1871 N N . ALA A 1 241 ? -10.148 -1.571 24.593 1.00 85.50 241 ALA A N 1
ATOM 1872 C CA . ALA A 1 241 ? -8.753 -1.291 24.263 1.00 85.50 241 ALA A CA 1
ATOM 1873 C C . ALA A 1 241 ? -8.531 -1.118 22.747 1.00 85.50 241 ALA A C 1
ATOM 1875 O O . ALA A 1 241 ? -7.837 -0.193 22.324 1.00 85.50 241 ALA A O 1
ATOM 1876 N N . MET A 1 242 ? -9.211 -1.919 21.918 1.00 83.81 242 MET A N 1
ATOM 1877 C CA . MET A 1 242 ? -9.194 -1.784 20.452 1.00 83.81 242 MET A CA 1
ATOM 1878 C C . MET A 1 242 ? -9.757 -0.444 19.945 1.00 83.81 242 MET A C 1
ATOM 1880 O O . MET A 1 242 ? -9.429 -0.017 18.846 1.00 83.81 242 MET A O 1
ATOM 1884 N N . LYS A 1 243 ? -10.616 0.230 20.724 1.00 83.25 243 LYS A N 1
ATOM 1885 C CA . LYS A 1 243 ? -11.255 1.505 20.340 1.00 83.25 243 LYS A CA 1
ATOM 1886 C C . LYS A 1 243 ? -10.455 2.748 20.738 1.00 83.25 243 LYS A C 1
ATOM 1888 O O . LYS A 1 243 ? -10.872 3.858 20.414 1.00 83.25 243 LYS A O 1
ATOM 1893 N N . LEU A 1 244 ? -9.359 2.590 21.479 1.00 76.62 244 LEU A N 1
ATOM 1894 C CA . LEU A 1 244 ? -8.490 3.705 21.858 1.00 76.62 244 LEU A CA 1
ATOM 1895 C C . LEU A 1 244 ? -7.713 4.223 20.635 1.00 76.62 244 LEU A C 1
ATOM 1897 O O . LEU A 1 244 ? -7.538 3.517 19.645 1.00 76.62 244 LEU A O 1
ATOM 1901 N N . ALA A 1 245 ? -7.248 5.474 20.692 1.00 53.69 245 ALA A N 1
ATOM 1902 C CA . ALA A 1 245 ? -6.456 6.070 19.616 1.00 53.69 245 ALA A CA 1
ATOM 1903 C C . ALA A 1 245 ? -5.184 5.244 19.331 1.00 53.69 245 ALA A C 1
ATOM 1905 O O . ALA A 1 245 ? -4.581 4.689 20.251 1.00 53.69 245 ALA A O 1
ATOM 1906 N N . SER A 1 246 ? -4.763 5.186 18.062 1.00 57.84 246 SER A N 1
ATOM 1907 C CA . SER A 1 246 ? -3.811 4.195 17.531 1.00 57.84 246 SER A CA 1
ATOM 1908 C C . SER A 1 246 ? -2.490 4.047 18.296 1.00 57.84 246 SER A C 1
ATOM 1910 O O . SER A 1 246 ? -1.963 2.942 18.342 1.00 57.84 246 SER A O 1
ATOM 1912 N N . SER A 1 247 ? -1.963 5.110 18.914 1.00 54.75 247 SER A N 1
ATOM 1913 C CA . SER A 1 247 ? -0.719 5.041 19.698 1.00 54.75 247 SER A CA 1
ATOM 1914 C C . SER A 1 247 ? -0.907 4.474 21.108 1.00 54.75 247 SER A C 1
ATOM 1916 O O . SER A 1 247 ? -0.012 3.819 21.610 1.00 54.75 247 SER A O 1
ATOM 1918 N N . SER A 1 248 ? -2.066 4.689 21.737 1.00 60.00 248 SER A N 1
ATOM 1919 C CA . SER A 1 248 ? -2.374 4.200 23.093 1.00 60.00 248 SER A CA 1
ATOM 1920 C C . SER A 1 248 ? -3.107 2.851 23.081 1.00 60.00 248 SER A C 1
ATOM 1922 O O . SER A 1 248 ? -3.200 2.188 24.110 1.00 60.00 248 SER A O 1
ATOM 1924 N N . SER A 1 249 ? -3.634 2.439 21.924 1.00 70.12 249 SER A N 1
ATOM 1925 C CA . SER A 1 249 ? -4.381 1.187 21.767 1.00 70.12 249 SER A CA 1
ATOM 1926 C C . SER A 1 249 ? -3.494 -0.058 21.821 1.00 70.12 249 SER A C 1
ATOM 1928 O O . SER A 1 249 ? -3.919 -1.073 22.364 1.00 70.12 249 SER A O 1
ATOM 1930 N N . ALA A 1 250 ? -2.268 -0.007 21.286 1.00 72.81 250 ALA A N 1
ATOM 1931 C CA . ALA A 1 250 ? -1.334 -1.136 21.359 1.00 72.81 250 ALA A CA 1
ATOM 1932 C C . ALA A 1 250 ? -0.947 -1.439 22.816 1.00 72.81 250 ALA A C 1
ATOM 1934 O O . ALA A 1 250 ? -1.178 -2.553 23.283 1.00 72.81 250 ALA A O 1
ATOM 1935 N N . ASP A 1 251 ? -0.508 -0.419 23.557 1.00 77.50 251 ASP A N 1
ATOM 1936 C CA . ASP A 1 251 ? -0.126 -0.546 24.968 1.00 77.50 251 ASP A CA 1
ATOM 1937 C C . ASP A 1 251 ? -1.302 -1.019 25.833 1.00 77.50 251 ASP A C 1
ATOM 1939 O O . ASP A 1 251 ? -1.182 -1.986 26.580 1.00 77.50 251 ASP A O 1
ATOM 1943 N N . ALA A 1 252 ? -2.491 -0.435 25.640 1.00 82.19 252 ALA A N 1
ATOM 1944 C CA . ALA A 1 252 ? -3.686 -0.848 26.370 1.00 82.19 252 ALA A CA 1
ATOM 1945 C C . ALA A 1 252 ? -4.105 -2.299 26.071 1.00 82.19 252 ALA A C 1
ATOM 1947 O O . ALA A 1 252 ? -4.630 -2.980 26.952 1.00 82.19 252 ALA A O 1
ATOM 1948 N N . ARG A 1 253 ? -3.899 -2.796 24.841 1.00 87.38 253 ARG A N 1
ATOM 1949 C CA . ARG A 1 253 ? -4.166 -4.203 24.501 1.00 87.38 253 ARG A CA 1
ATOM 1950 C C . ARG A 1 253 ? -3.158 -5.132 25.164 1.00 87.38 253 ARG A C 1
ATOM 1952 O O . ARG A 1 253 ? -3.573 -6.145 25.719 1.00 87.38 253 ARG A O 1
ATOM 1959 N N . VAL A 1 254 ? -1.872 -4.783 25.14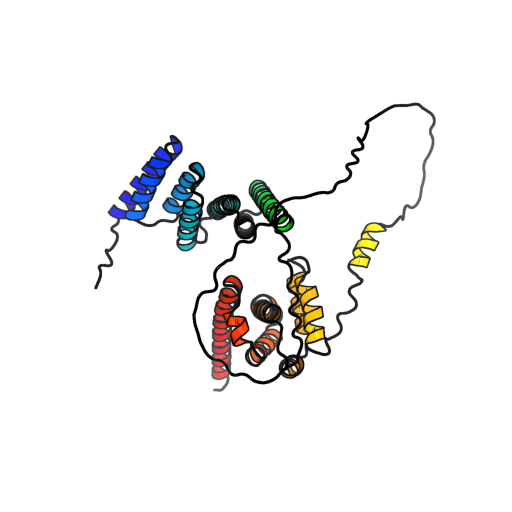9 1.00 86.00 254 VAL A N 1
ATOM 1960 C CA . VAL A 1 254 ? -0.821 -5.549 25.838 1.00 86.00 254 VAL A CA 1
ATOM 1961 C C . VAL A 1 254 ? -1.094 -5.607 27.342 1.00 86.00 254 VAL A C 1
ATOM 1963 O O . VAL A 1 254 ? -1.017 -6.681 27.937 1.00 86.00 254 VAL A O 1
ATOM 1966 N N . ASP A 1 255 ? -1.514 -4.497 27.947 1.00 84.00 255 ASP A N 1
ATOM 1967 C CA . ASP A 1 255 ? -1.881 -4.450 29.363 1.00 84.00 255 ASP A CA 1
ATOM 1968 C C . ASP A 1 255 ? -3.081 -5.352 29.682 1.00 84.00 255 ASP A C 1
ATOM 1970 O O . ASP A 1 255 ? -3.060 -6.072 30.679 1.00 84.00 255 ASP A O 1
ATOM 1974 N N . VAL A 1 256 ? -4.105 -5.394 28.819 1.00 86.50 256 VAL A N 1
ATOM 1975 C CA . VAL A 1 256 ? -5.231 -6.335 28.976 1.00 86.50 256 VAL A CA 1
ATOM 1976 C C . VAL A 1 256 ? -4.757 -7.788 28.899 1.00 86.50 256 VAL A C 1
ATOM 1978 O O . VAL A 1 256 ? -5.199 -8.613 29.698 1.00 86.50 256 VAL A O 1
ATOM 1981 N N . LEU A 1 257 ? -3.863 -8.113 27.961 1.00 88.00 257 LEU A N 1
ATOM 1982 C CA . LEU A 1 257 ? -3.345 -9.474 27.785 1.00 88.00 257 LEU A CA 1
ATOM 1983 C C . LEU A 1 257 ? -2.519 -9.936 28.991 1.00 88.00 257 LEU A C 1
ATOM 1985 O O . LEU A 1 257 ? -2.640 -11.087 29.404 1.00 88.00 257 LEU A O 1
ATOM 1989 N N . ARG A 1 258 ? -1.751 -9.032 29.608 1.00 86.56 258 ARG A N 1
ATOM 1990 C CA . ARG A 1 258 ? -0.967 -9.306 30.826 1.00 86.56 258 ARG A CA 1
ATOM 1991 C C . ARG A 1 258 ? -1.816 -9.607 32.057 1.00 86.56 258 ARG A C 1
ATOM 1993 O O . ARG A 1 258 ? -1.352 -10.271 32.978 1.00 86.56 258 ARG A O 1
ATOM 2000 N N . LEU A 1 259 ? -3.057 -9.129 32.091 1.00 84.44 259 LEU A N 1
ATOM 2001 C CA . LEU A 1 259 ? -3.972 -9.370 33.209 1.00 84.44 259 LEU A CA 1
ATOM 2002 C C . LEU A 1 259 ? -4.605 -10.762 33.181 1.00 84.44 259 LEU A C 1
ATOM 2004 O O . LEU A 1 259 ? -5.247 -11.156 34.157 1.00 84.44 259 LEU A O 1
ATOM 2008 N N . VAL A 1 260 ? -4.459 -11.497 32.078 1.00 84.69 260 VAL A N 1
ATOM 2009 C CA . VAL A 1 260 ? -4.980 -12.854 31.939 1.00 84.69 260 VAL A CA 1
ATOM 2010 C C . VAL A 1 260 ? -3.931 -13.852 32.426 1.00 84.69 260 VAL A C 1
ATOM 2012 O O . VAL A 1 260 ? -2.866 -13.960 31.822 1.00 84.69 260 VAL A O 1
ATOM 2015 N N . PRO A 1 261 ? -4.220 -14.647 33.473 1.00 78.88 261 PRO A N 1
ATOM 2016 C CA . PRO A 1 261 ? -3.327 -15.723 33.871 1.00 78.88 261 PRO A CA 1
ATOM 2017 C C . PRO A 1 261 ? -3.257 -16.771 32.759 1.00 78.88 261 PRO A C 1
ATOM 2019 O O . PRO A 1 261 ? -4.269 -17.395 32.430 1.00 78.88 261 PRO A O 1
ATOM 2022 N N . VAL A 1 262 ? -2.062 -17.007 32.224 1.00 73.69 262 VAL A N 1
ATOM 2023 C CA . VAL A 1 262 ? -1.838 -17.910 31.083 1.00 73.69 262 VAL A CA 1
ATOM 2024 C C . VAL A 1 262 ? -2.369 -19.331 31.306 1.00 73.69 262 VAL A C 1
ATOM 2026 O O . VAL A 1 262 ? -2.973 -19.927 30.416 1.00 73.69 262 VAL A O 1
ATOM 2029 N N . ALA A 1 263 ? -2.281 -19.835 32.541 1.00 75.50 263 ALA A N 1
ATOM 2030 C CA . ALA A 1 263 ? -2.791 -21.148 32.938 1.00 75.50 263 ALA A CA 1
ATOM 2031 C C . ALA A 1 263 ? -4.322 -21.269 32.823 1.00 75.50 263 ALA A C 1
ATOM 2033 O O . ALA A 1 263 ? -4.858 -22.373 32.758 1.00 75.50 263 ALA A O 1
ATOM 2034 N N . LYS A 1 264 ? -5.037 -20.138 32.806 1.00 81.56 264 LYS A N 1
ATOM 2035 C CA . LYS A 1 264 ? -6.495 -20.085 32.681 1.00 81.56 264 LYS A CA 1
ATOM 2036 C C . LYS A 1 264 ? -6.962 -19.816 31.255 1.00 81.56 264 LYS A C 1
ATOM 2038 O O . LYS A 1 264 ? -8.159 -19.895 31.028 1.00 81.56 264 LYS A O 1
ATOM 2043 N N . ILE A 1 265 ? -6.077 -19.545 30.290 1.00 82.62 265 ILE A N 1
ATOM 2044 C CA . ILE A 1 265 ? -6.474 -19.236 28.903 1.00 82.62 265 ILE A CA 1
ATOM 2045 C C . ILE A 1 265 ? -7.378 -20.340 28.312 1.00 82.62 265 ILE A C 1
ATOM 2047 O O . ILE A 1 265 ? -8.478 -20.008 27.866 1.00 82.62 265 ILE A O 1
ATOM 2051 N N . PRO A 1 266 ? -7.029 -21.644 28.373 1.00 79.44 266 PRO A N 1
ATOM 2052 C CA . PRO A 1 266 ? -7.868 -22.680 27.765 1.00 79.44 266 PRO A CA 1
ATOM 2053 C C . PRO A 1 266 ? -9.249 -22.818 28.422 1.00 79.44 266 PRO A C 1
ATOM 2055 O O . PRO A 1 266 ? -10.236 -23.058 27.733 1.00 79.44 266 PRO A O 1
ATOM 2058 N N . SER A 1 267 ? -9.340 -22.650 29.747 1.00 84.69 267 SER A N 1
ATOM 2059 C CA . SER A 1 267 ? -10.609 -22.767 30.478 1.00 84.69 267 SER A CA 1
ATOM 2060 C C . SER A 1 267 ? -11.458 -21.498 30.394 1.00 84.69 267 SER A C 1
ATOM 2062 O O . SER A 1 267 ? -12.682 -21.575 30.326 1.00 84.69 267 SER A O 1
ATOM 2064 N N . MET A 1 268 ? -10.825 -20.327 30.351 1.00 83.50 268 MET A N 1
ATOM 2065 C CA . MET A 1 268 ? -11.492 -19.028 30.276 1.00 83.50 268 MET A CA 1
ATOM 2066 C C . MET A 1 268 ? -12.104 -18.767 28.896 1.00 83.50 268 MET A C 1
ATOM 2068 O O . MET A 1 268 ? -13.135 -18.098 28.807 1.00 83.50 268 MET A O 1
ATOM 2072 N N . PHE A 1 269 ? -11.502 -19.326 27.843 1.00 86.94 269 PHE A N 1
ATOM 2073 C CA . PHE A 1 269 ? -11.941 -19.196 26.452 1.00 86.94 269 PHE A CA 1
ATOM 2074 C C . PHE A 1 269 ? -12.461 -20.516 25.863 1.00 86.94 269 PHE A C 1
ATOM 2076 O O . PHE A 1 269 ? -12.446 -20.708 24.648 1.00 86.94 269 PHE A O 1
ATOM 2083 N N . ALA A 1 270 ? -12.963 -21.424 26.705 1.00 80.56 270 ALA A N 1
ATOM 2084 C CA . ALA A 1 270 ? -13.534 -22.698 26.260 1.00 80.56 270 ALA A CA 1
ATOM 2085 C C . ALA A 1 270 ? -14.729 -22.524 25.296 1.00 80.56 270 ALA A C 1
ATOM 2087 O O . ALA A 1 270 ? -14.964 -23.376 24.445 1.00 80.56 270 ALA A O 1
ATOM 2088 N N . GLY A 1 271 ? -15.458 -21.404 25.396 1.00 80.12 271 GLY A N 1
ATOM 2089 C CA . GLY A 1 271 ? -16.533 -21.025 24.466 1.00 80.12 271 GLY A CA 1
ATOM 2090 C C . GLY A 1 271 ? -16.051 -20.440 23.130 1.00 80.12 271 GLY A C 1
ATOM 2091 O O . GLY A 1 271 ? -16.870 -20.167 22.255 1.00 80.12 271 GLY A O 1
ATOM 2092 N N . GLY A 1 272 ? -14.739 -20.269 22.961 1.00 80.81 272 GLY A N 1
ATOM 2093 C CA . GLY A 1 272 ? -14.139 -19.550 21.845 1.00 80.81 272 GLY A CA 1
ATOM 2094 C C . GLY A 1 272 ? -14.062 -18.049 22.102 1.00 80.81 272 GLY A C 1
ATOM 2095 O O . GLY A 1 272 ? -14.681 -17.520 23.025 1.00 80.81 272 GLY A O 1
ATOM 2096 N N . LEU A 1 273 ? -13.262 -17.386 21.275 1.00 86.50 273 LEU A N 1
ATOM 2097 C CA . LEU A 1 273 ? -13.219 -15.934 21.169 1.00 86.50 273 LEU A CA 1
ATOM 2098 C C . LEU A 1 273 ? -13.920 -15.511 19.879 1.00 86.50 273 LEU A C 1
ATOM 2100 O O . LEU A 1 273 ? -13.894 -16.241 18.884 1.00 86.50 273 LEU A O 1
ATOM 2104 N N . ASP A 1 274 ? -14.521 -14.326 19.898 1.00 87.56 274 ASP A N 1
ATOM 2105 C CA . ASP A 1 274 ? -14.976 -13.631 18.697 1.00 87.56 274 ASP A CA 1
ATOM 2106 C C . ASP A 1 274 ? -13.842 -13.601 17.640 1.00 87.56 274 ASP A C 1
ATOM 2108 O O . ASP A 1 274 ? -12.709 -13.252 17.994 1.00 87.56 274 ASP A O 1
ATOM 2112 N N . PRO A 1 275 ? -14.096 -13.979 16.368 1.00 84.31 275 PRO A N 1
ATOM 2113 C CA . PRO A 1 275 ? -13.053 -14.104 15.344 1.00 84.31 275 PRO A CA 1
ATOM 2114 C C . PRO A 1 275 ? -12.221 -12.834 15.131 1.00 84.31 275 PRO A C 1
ATOM 2116 O O . PRO A 1 275 ? -11.008 -12.922 14.913 1.00 84.31 275 PRO A O 1
ATOM 2119 N N . ASP A 1 276 ? -12.845 -11.658 15.241 1.00 85.25 276 ASP A N 1
ATOM 2120 C CA . ASP A 1 276 ? -12.162 -10.375 15.065 1.00 85.25 276 ASP A CA 1
ATOM 2121 C C . ASP A 1 276 ? -11.216 -10.107 16.239 1.00 85.25 276 ASP A C 1
ATOM 2123 O O . ASP A 1 276 ? -10.071 -9.688 16.056 1.00 85.25 276 ASP A O 1
ATOM 2127 N N . ILE A 1 277 ? -11.676 -10.415 17.458 1.00 89.12 277 ILE A N 1
ATOM 2128 C CA . ILE A 1 277 ? -10.863 -10.310 18.674 1.00 89.12 277 ILE A CA 1
ATOM 2129 C C . ILE A 1 277 ? -9.719 -11.312 18.620 1.00 89.12 277 ILE A C 1
ATOM 2131 O O . ILE A 1 277 ? -8.586 -10.957 18.923 1.00 89.12 277 ILE A O 1
ATOM 2135 N N . LEU A 1 278 ? -9.982 -12.551 18.213 1.00 87.75 278 LEU A N 1
ATOM 2136 C CA . LEU A 1 278 ? -8.966 -13.593 18.141 1.00 87.75 278 LEU A CA 1
ATOM 2137 C C . LEU A 1 278 ? -7.853 -13.228 17.153 1.00 87.75 278 LEU A C 1
ATOM 2139 O O . LEU A 1 278 ? -6.670 -13.400 17.457 1.00 87.75 278 LEU A O 1
ATOM 2143 N N . THR A 1 279 ? -8.220 -12.669 16.001 1.00 86.56 279 THR A N 1
ATOM 2144 C CA . THR A 1 279 ? -7.267 -12.200 14.987 1.00 86.56 279 THR A CA 1
ATOM 2145 C C . THR A 1 279 ? -6.416 -11.041 15.511 1.00 86.56 279 THR A C 1
ATOM 2147 O O . THR A 1 279 ? -5.191 -11.050 15.354 1.00 86.56 279 THR A O 1
ATOM 2150 N N . ASP A 1 280 ? -7.031 -10.066 16.186 1.00 88.00 280 ASP A N 1
ATOM 2151 C CA . ASP A 1 280 ? -6.314 -8.913 16.744 1.00 88.00 280 ASP A CA 1
ATOM 2152 C C . ASP A 1 280 ? -5.434 -9.287 17.945 1.00 88.00 280 ASP A C 1
ATOM 2154 O O . ASP A 1 280 ? -4.297 -8.823 18.031 1.00 88.00 280 ASP A O 1
ATOM 2158 N N . VAL A 1 281 ? -5.898 -10.188 18.819 1.00 89.56 281 VAL A N 1
ATOM 2159 C CA . VAL A 1 281 ? -5.103 -10.758 19.920 1.00 89.56 281 VAL A CA 1
ATOM 2160 C C . VAL A 1 281 ? -3.867 -11.441 19.360 1.00 89.56 281 VAL A C 1
ATOM 2162 O O . VAL A 1 281 ? -2.758 -11.122 19.780 1.00 89.56 281 VAL A O 1
ATOM 2165 N N . THR A 1 282 ? -4.039 -12.322 18.373 1.00 86.75 282 THR A N 1
ATOM 2166 C CA . THR A 1 282 ? -2.914 -13.043 17.762 1.00 86.75 282 THR A CA 1
ATOM 2167 C C . THR A 1 282 ? -1.918 -12.058 17.143 1.00 86.75 282 THR A C 1
ATOM 2169 O O . THR A 1 282 ? -0.716 -12.172 17.369 1.00 86.75 282 THR A O 1
ATOM 2172 N N . THR A 1 283 ? -2.410 -11.037 16.435 1.00 86.50 283 THR A N 1
ATOM 2173 C CA . THR A 1 283 ? -1.567 -10.004 15.812 1.00 86.50 283 THR A CA 1
ATOM 2174 C C . THR A 1 283 ? -0.834 -9.155 16.854 1.00 86.50 283 THR A C 1
ATOM 2176 O O . THR A 1 283 ? 0.342 -8.846 16.678 1.00 86.50 283 THR A O 1
ATOM 2179 N N . THR A 1 284 ? -1.499 -8.790 17.951 1.00 87.81 284 THR A N 1
ATOM 2180 C CA . THR A 1 284 ? -0.927 -7.968 19.029 1.00 87.81 284 THR A CA 1
ATOM 2181 C C . THR A 1 284 ? 0.137 -8.734 19.811 1.00 87.81 284 THR A C 1
ATOM 2183 O O . THR A 1 284 ? 1.204 -8.186 20.085 1.00 87.81 284 THR A O 1
ATOM 2186 N N . VAL A 1 285 ? -0.116 -10.010 20.128 1.00 86.81 285 VAL A N 1
ATOM 2187 C CA . VAL A 1 285 ? 0.860 -10.884 20.801 1.00 86.81 285 VAL A CA 1
ATOM 2188 C C . VAL A 1 285 ? 2.141 -10.978 19.971 1.00 86.81 285 VAL A C 1
ATOM 2190 O O . VAL A 1 285 ? 3.243 -10.795 20.478 1.00 86.81 285 VAL A O 1
ATOM 2193 N N . VAL A 1 286 ? 1.979 -11.192 18.669 1.00 82.56 286 VAL A N 1
ATOM 2194 C CA . VAL A 1 286 ? 3.068 -11.294 17.701 1.00 82.56 286 VAL A CA 1
ATOM 2195 C C . VAL A 1 286 ? 3.846 -9.986 17.528 1.00 82.56 286 VAL A C 1
ATOM 2197 O O . VAL A 1 286 ? 5.073 -9.990 17.559 1.00 82.56 286 VAL A O 1
ATOM 2200 N N . ARG A 1 287 ? 3.146 -8.875 17.275 1.00 81.31 287 ARG A N 1
ATOM 2201 C CA . ARG A 1 287 ? 3.769 -7.630 16.806 1.00 81.31 287 ARG A CA 1
ATOM 2202 C C . ARG A 1 287 ? 4.312 -6.801 17.957 1.00 81.31 287 ARG A C 1
ATOM 2204 O O . ARG A 1 287 ? 5.406 -6.256 17.856 1.00 81.31 287 ARG A O 1
ATOM 2211 N N . ASP A 1 288 ? 3.515 -6.681 19.012 1.00 81.88 288 ASP A N 1
ATOM 2212 C CA . ASP A 1 288 ? 3.760 -5.727 20.088 1.00 81.88 288 ASP A CA 1
ATOM 2213 C C . ASP A 1 288 ? 4.282 -6.458 21.327 1.00 81.88 288 ASP A C 1
ATOM 2215 O O . ASP A 1 288 ? 5.291 -6.072 21.910 1.00 81.88 288 ASP A O 1
ATOM 2219 N N . MET A 1 289 ? 3.635 -7.559 21.717 1.00 81.50 289 MET A N 1
ATOM 2220 C CA . MET A 1 289 ? 3.953 -8.238 22.973 1.00 81.50 289 MET A CA 1
ATOM 2221 C C . MET A 1 289 ? 5.269 -9.013 22.916 1.00 81.50 289 MET A C 1
ATOM 2223 O O . MET A 1 289 ? 5.997 -9.004 23.901 1.00 81.50 289 MET A O 1
ATOM 2227 N N . LEU A 1 290 ? 5.615 -9.623 21.778 1.00 80.12 290 LEU A N 1
ATOM 2228 C CA . LEU A 1 290 ? 6.865 -10.373 21.628 1.00 80.12 290 LEU A CA 1
ATOM 2229 C C . LEU A 1 290 ? 8.106 -9.493 21.851 1.00 80.12 290 LEU A C 1
ATOM 2231 O O . LEU A 1 290 ? 9.087 -9.957 22.419 1.00 80.12 290 LEU A O 1
ATOM 2235 N N . ALA A 1 291 ? 8.050 -8.215 21.460 1.00 74.50 291 ALA A N 1
ATOM 2236 C CA . ALA A 1 291 ? 9.147 -7.269 21.662 1.00 74.50 291 ALA A CA 1
ATOM 2237 C C . ALA A 1 291 ? 9.233 -6.741 23.106 1.00 74.50 291 ALA A C 1
ATOM 2239 O O . ALA A 1 291 ? 10.320 -6.407 23.576 1.00 74.50 291 ALA A O 1
ATOM 2240 N N . ILE A 1 292 ? 8.096 -6.634 23.800 1.00 76.12 292 ILE A N 1
ATOM 2241 C CA . ILE A 1 292 ? 8.011 -6.012 25.130 1.00 76.12 292 ILE A CA 1
ATOM 2242 C C . ILE A 1 292 ? 8.154 -7.058 26.249 1.00 76.12 292 ILE A C 1
ATOM 2244 O O . ILE A 1 292 ? 8.792 -6.792 27.265 1.00 76.12 292 ILE A O 1
ATOM 2248 N N . ASP A 1 293 ? 7.536 -8.228 26.092 1.00 75.25 293 ASP A N 1
ATOM 2249 C CA . ASP A 1 293 ? 7.489 -9.309 27.082 1.00 75.25 293 ASP A CA 1
ATOM 2250 C C . ASP A 1 293 ? 7.460 -10.689 26.387 1.00 75.25 293 ASP A C 1
ATOM 2252 O O . ASP A 1 293 ? 6.404 -11.329 26.282 1.00 75.25 293 ASP A O 1
ATOM 2256 N N . PRO A 1 294 ? 8.628 -11.158 25.901 1.00 76.50 294 PRO A N 1
ATOM 2257 C CA . PRO A 1 294 ? 8.757 -12.433 25.204 1.00 76.50 294 PRO A CA 1
ATOM 2258 C C . PRO A 1 294 ? 8.187 -13.659 25.945 1.00 76.50 294 PRO A C 1
ATOM 2260 O O . PRO A 1 294 ? 7.503 -14.453 25.297 1.00 76.50 294 PRO A O 1
ATOM 2263 N N . PRO A 1 295 ? 8.420 -13.877 27.261 1.00 77.38 295 PRO A N 1
ATOM 2264 C CA . PRO A 1 295 ? 7.951 -15.098 27.919 1.00 77.38 295 PRO A CA 1
ATOM 2265 C C . PRO A 1 295 ? 6.423 -15.178 27.959 1.00 77.38 295 PRO A C 1
ATOM 2267 O O . PRO A 1 295 ? 5.860 -16.214 27.613 1.00 77.38 295 PRO A O 1
ATOM 2270 N N . CYS A 1 296 ? 5.747 -14.075 28.290 1.00 81.19 296 CYS A N 1
ATOM 2271 C CA . CYS A 1 296 ? 4.288 -14.036 28.302 1.00 81.19 296 CYS A CA 1
ATOM 2272 C C . CYS A 1 296 ? 3.715 -14.186 26.878 1.00 81.19 296 CYS A C 1
ATOM 2274 O O . CYS A 1 296 ? 2.738 -14.907 26.669 1.00 81.19 296 CYS A O 1
ATOM 2276 N N . ALA A 1 297 ? 4.357 -13.583 25.870 1.00 82.88 297 ALA A N 1
ATOM 2277 C CA . ALA A 1 297 ? 3.955 -13.734 24.472 1.00 82.88 297 ALA A CA 1
ATOM 2278 C C . ALA A 1 297 ? 4.046 -15.192 23.981 1.00 82.88 297 ALA A C 1
ATOM 2280 O O . ALA A 1 297 ? 3.121 -15.683 23.334 1.00 82.88 297 ALA A O 1
ATOM 2281 N N . LEU A 1 298 ? 5.123 -15.909 24.318 1.00 81.75 298 LEU A N 1
ATOM 2282 C CA . LEU A 1 298 ? 5.299 -17.317 23.942 1.00 81.75 298 LEU A CA 1
ATOM 2283 C C . LEU A 1 298 ? 4.241 -18.228 24.579 1.00 81.75 298 LEU A C 1
ATOM 2285 O O . LEU A 1 298 ? 3.736 -19.134 23.917 1.00 81.75 298 LEU A O 1
ATOM 2289 N N . GLU A 1 299 ? 3.856 -17.969 25.829 1.00 83.38 299 GLU A N 1
ATOM 2290 C CA . GLU A 1 299 ? 2.789 -18.717 26.505 1.00 83.38 299 GLU A CA 1
ATOM 2291 C C . GLU A 1 299 ? 1.421 -18.494 25.847 1.00 83.38 299 GLU A C 1
ATOM 2293 O O . GLU A 1 299 ? 0.654 -19.443 25.659 1.00 83.38 299 GLU A O 1
ATOM 2298 N N . TRP A 1 300 ? 1.130 -17.259 25.425 1.00 86.69 300 TRP A N 1
ATOM 2299 C CA . TRP A 1 300 ? -0.048 -16.961 24.610 1.00 86.69 300 TRP A CA 1
ATOM 2300 C C . TRP A 1 300 ? -0.010 -17.703 23.271 1.00 86.69 300 TRP A C 1
ATOM 2302 O O . TRP A 1 300 ? -0.998 -18.336 22.898 1.00 86.69 300 TRP A O 1
ATOM 2312 N N . LEU A 1 301 ? 1.127 -17.694 22.572 1.00 85.00 301 LEU A N 1
ATOM 2313 C CA . LEU A 1 301 ? 1.296 -18.408 21.302 1.00 85.00 301 LEU A CA 1
ATOM 2314 C C . LEU A 1 301 ? 1.150 -19.931 21.443 1.00 85.00 301 LEU A C 1
ATOM 2316 O O . LEU A 1 301 ? 0.688 -20.579 20.506 1.00 85.00 301 LEU A O 1
ATOM 2320 N N . ASP A 1 302 ? 1.453 -20.505 22.608 1.00 83.88 302 ASP A N 1
ATOM 2321 C CA . ASP A 1 302 ? 1.206 -21.923 22.904 1.00 83.88 302 ASP A CA 1
ATOM 2322 C C . ASP A 1 302 ? -0.243 -22.245 23.284 1.00 83.88 302 ASP A C 1
ATOM 2324 O O . ASP A 1 302 ? -0.670 -23.407 23.214 1.00 83.88 302 ASP A O 1
ATOM 2328 N N . ALA A 1 303 ? -1.004 -21.248 23.730 1.00 85.25 303 ALA A N 1
ATOM 2329 C CA . ALA A 1 303 ? -2.392 -21.412 24.140 1.00 85.25 303 ALA A CA 1
ATOM 2330 C C . ALA A 1 303 ? -3.383 -21.124 23.001 1.00 85.25 303 ALA A C 1
ATOM 2332 O O . ALA A 1 303 ? -4.392 -21.818 22.890 1.00 85.25 303 ALA A O 1
ATOM 2333 N N . LEU A 1 304 ? -3.085 -20.156 22.130 1.00 86.38 304 LEU A N 1
ATOM 2334 C CA . LEU A 1 304 ? -3.956 -19.718 21.033 1.00 86.38 304 LEU A CA 1
ATOM 2335 C C . LEU A 1 304 ? -4.377 -20.856 20.076 1.00 86.38 304 LEU A C 1
ATOM 2337 O O . LEU A 1 304 ? -5.578 -20.984 19.831 1.00 86.38 304 LEU A O 1
ATOM 2341 N N . PRO A 1 305 ? -3.481 -21.758 19.615 1.00 84.75 305 PRO A N 1
ATOM 2342 C CA . PRO A 1 305 ? -3.861 -22.872 18.742 1.00 84.75 305 PRO A CA 1
ATOM 2343 C C . PRO A 1 305 ? -4.828 -23.875 19.375 1.00 84.75 305 PRO A C 1
ATOM 2345 O O . PRO A 1 305 ? -5.492 -24.623 18.661 1.00 84.75 305 PRO A O 1
ATOM 2348 N N . LYS A 1 306 ? -4.907 -23.906 20.712 1.00 85.44 306 LYS A N 1
ATOM 2349 C CA . LYS A 1 306 ? -5.792 -24.804 21.467 1.00 85.44 306 LYS A CA 1
ATOM 2350 C C . LYS A 1 306 ? -7.211 -24.244 21.600 1.00 85.44 306 LYS A C 1
ATOM 2352 O O . LYS A 1 306 ? -8.086 -24.945 22.102 1.00 85.44 306 LYS A O 1
ATOM 2357 N N . LEU A 1 307 ? -7.444 -22.994 21.192 1.00 86.62 307 LEU A N 1
ATOM 2358 C CA . LEU A 1 307 ? -8.750 -22.356 21.307 1.00 86.62 307 LEU A CA 1
ATOM 2359 C C . LEU A 1 307 ? -9.723 -22.829 20.216 1.00 86.62 307 LEU A C 1
ATOM 2361 O O . LEU A 1 307 ? -9.320 -23.077 19.072 1.00 86.62 307 LEU A O 1
ATOM 2365 N N . PRO A 1 308 ? -11.031 -22.910 20.526 1.00 84.25 308 PRO A N 1
ATOM 2366 C CA . PRO A 1 308 ? -12.045 -23.242 19.537 1.00 84.25 308 PRO A CA 1
ATOM 2367 C C . PRO A 1 308 ? -12.016 -22.249 18.379 1.00 84.25 308 PRO A C 1
ATOM 2369 O O . PRO A 1 308 ? -11.906 -21.043 18.592 1.00 84.25 308 PRO A O 1
ATOM 2372 N N . ARG A 1 309 ? -12.186 -22.750 17.150 1.00 82.06 309 ARG A N 1
ATOM 2373 C CA . ARG A 1 309 ? -12.298 -21.928 15.928 1.00 82.06 309 ARG A CA 1
ATOM 2374 C C . ARG A 1 309 ? -11.058 -21.075 15.627 1.00 82.06 309 ARG A C 1
ATOM 2376 O O . ARG A 1 309 ? -11.135 -20.219 14.749 1.00 82.06 309 ARG A O 1
ATOM 2383 N N . PHE A 1 310 ? -9.918 -21.337 16.272 1.00 84.25 310 PHE A N 1
ATOM 2384 C CA . PHE A 1 310 ? -8.670 -20.618 16.010 1.00 84.25 310 PHE A CA 1
ATOM 2385 C C . PHE A 1 310 ? -8.235 -20.728 14.548 1.00 84.25 310 PHE A C 1
ATOM 2387 O O . PHE A 1 310 ? -8.103 -19.714 13.868 1.00 84.25 310 PHE A O 1
ATOM 2394 N N . ALA A 1 311 ? -8.115 -21.953 14.029 1.00 78.06 311 ALA A N 1
ATOM 2395 C CA . ALA A 1 311 ? -7.702 -22.184 12.645 1.00 78.06 311 ALA A CA 1
ATOM 2396 C C . ALA A 1 311 ? -8.663 -21.546 11.624 1.00 78.06 311 ALA A C 1
ATOM 2398 O O . ALA A 1 311 ? -8.223 -20.962 10.638 1.00 78.06 311 ALA A O 1
ATOM 2399 N N . VAL A 1 312 ? -9.974 -21.617 11.883 1.00 79.62 312 VAL A N 1
ATOM 2400 C CA . VAL A 1 312 ? -11.004 -21.036 11.005 1.00 79.62 312 VAL A CA 1
ATOM 2401 C C . VAL A 1 312 ? -10.945 -19.508 11.028 1.00 79.62 312 VAL A C 1
ATOM 2403 O O . VAL A 1 312 ? -10.985 -18.884 9.974 1.00 79.62 312 VAL A O 1
ATOM 2406 N N . SER A 1 313 ? -10.791 -18.905 12.209 1.00 79.19 313 SER A N 1
ATOM 2407 C CA . SER A 1 313 ? -10.692 -17.446 12.353 1.00 79.19 313 SER A CA 1
ATOM 2408 C C . SER A 1 313 ? -9.432 -16.907 11.680 1.00 79.19 313 SER A C 1
ATOM 2410 O O . SER A 1 313 ? -9.486 -15.887 11.005 1.00 79.19 313 SER A O 1
ATOM 2412 N N . LEU A 1 314 ? -8.317 -17.635 11.784 1.00 78.25 314 LEU A N 1
ATOM 2413 C CA . LEU A 1 314 ? -7.068 -17.279 11.117 1.00 78.25 314 LEU A CA 1
ATOM 2414 C C . LEU A 1 314 ? -7.159 -17.416 9.589 1.00 78.25 314 LEU A C 1
ATOM 2416 O O . LEU A 1 314 ? -6.615 -16.590 8.861 1.00 78.25 314 LEU A O 1
ATOM 2420 N N . ALA A 1 315 ? -7.861 -18.438 9.092 1.00 77.50 315 ALA A N 1
ATOM 2421 C CA . ALA A 1 315 ? -8.069 -18.640 7.659 1.00 77.50 315 ALA A CA 1
ATOM 2422 C C . ALA A 1 315 ? -8.957 -17.552 7.031 1.00 77.50 315 ALA A C 1
ATOM 2424 O O . ALA A 1 315 ? -8.751 -17.184 5.875 1.00 77.50 315 ALA A O 1
ATOM 2425 N N . LEU A 1 316 ? -9.922 -17.037 7.797 1.00 78.06 316 LEU A N 1
ATOM 2426 C CA . LEU A 1 316 ? -10.818 -15.950 7.398 1.00 78.06 316 LEU A CA 1
ATOM 2427 C C . LEU A 1 316 ? -10.257 -14.556 7.722 1.00 78.06 316 LEU A C 1
ATOM 2429 O O . LEU A 1 316 ? -10.906 -13.554 7.422 1.00 78.06 316 LEU A O 1
ATOM 2433 N N . ALA A 1 317 ? -9.066 -14.479 8.324 1.00 77.19 317 ALA A N 1
ATOM 2434 C CA . ALA A 1 317 ? -8.447 -13.215 8.681 1.00 77.19 317 ALA A CA 1
ATOM 2435 C C . ALA A 1 317 ? -8.151 -12.371 7.424 1.00 77.19 317 ALA A C 1
ATOM 2437 O O . ALA A 1 317 ? -7.727 -12.915 6.396 1.00 77.19 317 ALA A O 1
ATOM 2438 N N . PRO A 1 318 ? -8.302 -11.034 7.497 1.00 77.56 318 PRO A N 1
ATOM 2439 C CA . PRO A 1 318 ? -7.973 -10.148 6.388 1.00 77.56 318 PRO A CA 1
ATOM 2440 C C . PRO A 1 318 ? -6.525 -10.348 5.904 1.00 77.56 318 PRO A C 1
ATOM 2442 O O . PRO A 1 318 ? -5.638 -10.550 6.741 1.00 77.56 318 PRO A O 1
ATOM 2445 N N . PRO A 1 319 ? -6.240 -10.197 4.593 1.00 74.81 319 PRO A N 1
ATOM 2446 C CA . PRO A 1 319 ? -4.893 -10.345 4.035 1.00 74.81 319 PRO A CA 1
ATOM 2447 C C . PRO A 1 319 ? -3.766 -9.644 4.823 1.00 74.81 319 PRO A C 1
ATOM 2449 O O . PRO A 1 319 ? -2.761 -10.300 5.096 1.00 74.81 319 PRO A O 1
ATOM 2452 N N . PRO A 1 320 ? -3.907 -8.380 5.289 1.00 74.06 320 PRO A N 1
ATOM 2453 C CA . PRO A 1 320 ? -2.836 -7.731 6.048 1.00 74.06 320 PRO A CA 1
ATOM 2454 C C . PRO A 1 320 ? -2.573 -8.382 7.412 1.00 74.06 320 PRO A C 1
ATOM 2456 O O . PRO A 1 320 ? -1.429 -8.412 7.856 1.00 74.06 320 PRO A O 1
ATOM 2459 N N . ALA A 1 321 ? -3.603 -8.909 8.082 1.00 68.69 321 ALA A N 1
ATOM 2460 C CA . ALA A 1 321 ? -3.435 -9.626 9.344 1.00 68.69 321 ALA A CA 1
ATOM 2461 C C . ALA A 1 321 ? -2.802 -11.000 9.095 1.00 68.69 321 ALA A C 1
ATOM 2463 O O . ALA A 1 321 ? -1.864 -11.386 9.788 1.00 68.69 321 ALA A O 1
ATOM 2464 N N . ARG A 1 322 ? -3.247 -11.702 8.048 1.00 76.38 322 ARG A N 1
ATOM 2465 C CA . ARG A 1 322 ? -2.698 -13.000 7.651 1.00 76.38 322 ARG A CA 1
ATOM 2466 C C . ARG A 1 322 ? -1.203 -12.921 7.327 1.00 76.38 322 ARG A C 1
ATOM 2468 O O . ARG A 1 322 ? -0.450 -13.760 7.807 1.00 76.38 322 ARG A O 1
ATOM 2475 N N . ASP A 1 323 ? -0.760 -11.911 6.582 1.00 73.38 323 ASP A N 1
ATOM 2476 C CA . ASP A 1 323 ? 0.656 -11.749 6.222 1.00 73.38 323 ASP A CA 1
ATOM 2477 C C . ASP A 1 323 ? 1.547 -11.477 7.440 1.00 73.38 323 ASP A C 1
ATOM 2479 O O . ASP A 1 323 ? 2.656 -12.008 7.533 1.00 73.38 323 ASP A O 1
ATOM 2483 N N . VAL A 1 324 ? 1.065 -10.668 8.391 1.00 70.31 324 VAL A N 1
ATOM 2484 C CA . VAL A 1 324 ? 1.773 -10.410 9.656 1.00 70.31 324 VAL A CA 1
ATOM 2485 C C . VAL A 1 324 ? 1.892 -11.693 10.467 1.00 70.31 324 VAL A C 1
ATOM 2487 O O . VAL A 1 324 ? 2.963 -11.992 10.990 1.00 70.31 324 VAL A O 1
ATOM 2490 N N . LEU A 1 325 ? 0.813 -12.470 10.533 1.00 70.25 325 LEU A N 1
ATOM 2491 C CA . LEU A 1 325 ? 0.774 -13.717 11.283 1.00 70.25 325 LEU A CA 1
ATOM 2492 C C . LEU A 1 325 ? 1.693 -14.769 10.659 1.00 70.25 325 LEU A C 1
ATOM 2494 O O . LEU A 1 325 ? 2.499 -15.341 11.379 1.00 70.25 325 LEU A O 1
ATOM 2498 N N . VAL A 1 326 ? 1.670 -14.960 9.337 1.00 70.25 326 VAL A N 1
ATOM 2499 C CA . VAL A 1 326 ? 2.580 -15.893 8.645 1.00 70.25 326 VAL A CA 1
ATOM 2500 C C . VAL A 1 326 ? 4.042 -15.528 8.907 1.00 70.25 326 VAL A C 1
ATOM 2502 O O . VAL A 1 326 ? 4.796 -16.356 9.408 1.00 70.25 326 VAL A O 1
ATOM 2505 N N . ARG A 1 327 ? 4.428 -14.266 8.677 1.00 67.62 327 ARG A N 1
ATOM 2506 C CA . ARG A 1 327 ? 5.813 -13.810 8.895 1.00 67.62 327 ARG A CA 1
ATOM 2507 C C . ARG A 1 327 ? 6.273 -13.988 10.336 1.00 67.62 327 ARG A C 1
ATOM 2509 O O . ARG A 1 327 ? 7.435 -14.292 10.586 1.00 67.62 327 ARG A O 1
ATOM 2516 N N . ALA A 1 328 ? 5.376 -13.760 11.284 1.00 65.50 328 ALA A N 1
ATOM 2517 C CA . ALA A 1 328 ? 5.705 -13.877 12.687 1.00 65.50 328 ALA A CA 1
ATOM 2518 C C . ALA A 1 328 ? 5.760 -15.314 13.180 1.00 65.50 328 ALA A C 1
ATOM 2520 O O . ALA A 1 328 ? 6.644 -15.634 13.964 1.00 65.50 328 ALA A O 1
ATOM 2521 N N . PHE A 1 329 ? 4.859 -16.184 12.726 1.00 66.25 329 PHE A N 1
ATOM 2522 C CA . PHE A 1 329 ? 4.947 -17.604 13.041 1.00 66.25 329 PHE A CA 1
ATOM 2523 C C . PHE A 1 329 ? 6.213 -18.213 12.427 1.00 66.25 329 PHE A C 1
ATOM 2525 O O . PHE A 1 329 ? 6.888 -18.970 13.118 1.00 66.25 329 PHE A O 1
ATOM 2532 N N . ASP A 1 330 ? 6.617 -17.796 11.223 1.00 64.81 330 ASP A N 1
ATOM 2533 C CA . ASP A 1 330 ? 7.912 -18.176 10.643 1.00 64.81 330 ASP A CA 1
ATOM 2534 C C . ASP A 1 330 ? 9.088 -17.688 11.512 1.00 64.81 330 ASP A C 1
ATOM 2536 O O . ASP A 1 330 ? 10.004 -18.454 11.811 1.00 64.81 330 ASP A O 1
ATOM 2540 N N . ALA A 1 331 ? 9.050 -16.439 11.994 1.00 60.41 331 ALA A N 1
ATOM 2541 C CA . ALA A 1 331 ? 10.083 -15.889 12.878 1.00 60.41 331 ALA A CA 1
ATOM 2542 C C . ALA A 1 331 ? 10.144 -16.593 14.249 1.00 60.41 331 ALA A C 1
ATOM 2544 O O . ALA A 1 331 ? 11.228 -16.900 14.742 1.00 60.41 331 ALA A O 1
ATOM 2545 N N . VAL A 1 332 ? 8.991 -16.907 14.846 1.00 62.50 332 VAL A N 1
ATOM 2546 C CA . VAL A 1 332 ? 8.891 -17.621 16.129 1.00 62.50 332 VAL A CA 1
ATOM 2547 C C . VAL A 1 332 ? 9.354 -19.072 15.990 1.00 62.50 332 VAL A C 1
ATOM 2549 O O . VAL A 1 332 ? 9.997 -19.591 16.900 1.00 62.50 332 VAL A O 1
ATOM 2552 N N . VAL A 1 333 ? 9.085 -19.737 14.860 1.00 59.97 333 VAL A N 1
ATOM 2553 C CA . VAL A 1 333 ? 9.633 -21.073 14.562 1.00 59.97 333 VAL A CA 1
ATOM 2554 C C . VAL A 1 333 ? 11.162 -21.018 14.485 1.00 59.97 333 VAL A C 1
ATOM 2556 O O . VAL A 1 333 ? 11.832 -21.841 15.107 1.00 59.97 333 VAL A O 1
ATOM 2559 N N . ILE A 1 334 ? 11.725 -19.997 13.831 1.00 55.16 334 ILE A N 1
ATOM 2560 C CA . ILE A 1 334 ? 13.180 -19.795 13.755 1.00 55.16 334 ILE A CA 1
ATOM 2561 C C . ILE A 1 334 ? 13.792 -19.561 15.147 1.00 55.16 334 ILE A C 1
ATOM 2563 O O . ILE A 1 334 ? 14.838 -20.137 15.458 1.00 55.16 334 ILE A O 1
ATOM 2567 N N . GLU A 1 335 ? 13.153 -18.757 16.003 1.00 54.81 335 GLU A N 1
ATOM 2568 C CA . GLU A 1 335 ? 13.619 -18.534 17.378 1.00 54.81 335 GLU A CA 1
ATOM 2569 C C . GLU A 1 335 ? 13.485 -19.785 18.250 1.00 54.81 335 GLU A C 1
ATOM 2571 O O . GLU A 1 335 ? 14.401 -20.098 19.011 1.00 54.81 335 GLU A O 1
ATOM 2576 N N . ARG A 1 336 ? 12.402 -20.558 18.110 1.00 55.03 336 ARG A N 1
ATOM 2577 C CA . ARG A 1 336 ? 12.235 -21.846 18.800 1.00 55.03 336 ARG A CA 1
ATOM 2578 C C . ARG A 1 336 ? 13.325 -22.837 18.420 1.00 55.03 336 ARG A C 1
ATOM 2580 O O . ARG A 1 336 ? 13.896 -23.465 19.310 1.00 55.03 336 ARG A O 1
ATOM 2587 N N . ASP A 1 337 ? 13.682 -22.910 17.142 1.00 54.50 337 ASP A N 1
ATOM 2588 C CA . ASP A 1 337 ? 14.777 -23.749 16.657 1.00 54.50 337 ASP A CA 1
ATOM 2589 C C . ASP A 1 337 ? 16.150 -23.226 17.096 1.00 54.50 337 ASP A C 1
ATOM 2591 O O . ASP A 1 337 ? 17.068 -24.004 17.360 1.00 54.50 337 ASP A O 1
ATOM 2595 N N . ALA A 1 338 ? 16.337 -21.909 17.193 1.00 51.16 338 ALA A N 1
ATOM 2596 C CA . ALA A 1 338 ? 17.559 -21.313 17.732 1.00 51.16 338 ALA A CA 1
ATOM 2597 C C . ALA A 1 338 ? 17.719 -21.603 19.236 1.00 51.16 338 ALA A C 1
ATOM 2599 O O . ALA A 1 338 ? 18.793 -22.019 19.671 1.00 51.16 338 ALA A O 1
ATOM 2600 N N . VAL A 1 339 ? 16.645 -21.472 20.018 1.00 52.38 339 VAL A N 1
ATOM 2601 C CA . VAL A 1 339 ? 16.618 -21.768 21.459 1.00 52.38 339 VAL A CA 1
ATOM 2602 C C . VAL A 1 339 ? 16.753 -23.271 21.723 1.00 52.38 339 VAL A C 1
ATOM 2604 O O . VAL A 1 339 ? 17.472 -23.665 22.640 1.00 52.38 339 VAL A O 1
ATOM 2607 N N . ALA A 1 340 ? 16.128 -24.129 20.913 1.00 52.50 340 ALA A N 1
ATOM 2608 C CA . ALA A 1 340 ? 16.280 -25.582 21.002 1.00 52.50 340 ALA A CA 1
ATOM 2609 C C . ALA A 1 340 ? 17.716 -26.028 20.679 1.00 52.50 340 ALA A C 1
ATOM 2611 O O . ALA A 1 340 ? 18.282 -26.841 21.410 1.00 52.50 340 ALA A O 1
ATOM 2612 N N . ARG A 1 341 ? 18.349 -25.442 19.651 1.00 51.47 341 ARG A N 1
ATOM 2613 C CA . ARG A 1 341 ? 19.771 -25.671 19.335 1.00 51.47 341 ARG A CA 1
ATOM 2614 C C . ARG A 1 341 ? 20.700 -25.179 20.443 1.00 51.47 341 ARG A C 1
ATOM 2616 O O . ARG A 1 341 ? 21.630 -25.891 20.805 1.00 51.47 341 ARG A O 1
ATOM 2623 N N . ALA A 1 342 ? 20.426 -24.011 21.025 1.00 50.78 342 ALA A N 1
ATOM 2624 C CA . ALA A 1 342 ? 21.197 -23.486 22.150 1.00 50.78 342 ALA A CA 1
ATOM 2625 C C . ALA A 1 342 ? 21.075 -24.373 23.401 1.00 50.78 342 ALA A C 1
ATOM 2627 O O . ALA A 1 342 ? 22.068 -24.625 24.075 1.00 50.78 342 ALA A O 1
ATOM 2628 N N . ARG A 1 343 ? 19.883 -24.913 23.690 1.00 48.47 343 ARG A N 1
ATOM 2629 C CA . ARG A 1 343 ? 19.672 -25.860 24.799 1.00 48.47 343 ARG A CA 1
ATOM 2630 C C . ARG A 1 343 ? 20.313 -27.227 24.548 1.00 48.47 343 ARG A C 1
ATOM 2632 O O . ARG A 1 343 ? 20.837 -27.813 25.486 1.00 48.47 343 ARG A O 1
ATOM 2639 N N . GLY A 1 344 ? 20.324 -27.709 23.304 1.00 46.56 344 GLY A N 1
ATOM 2640 C CA . GLY A 1 344 ? 21.039 -28.933 22.922 1.00 46.56 344 GLY A CA 1
ATOM 2641 C C . GLY A 1 344 ? 22.564 -28.799 23.006 1.00 46.56 344 GLY A C 1
ATOM 2642 O O . GLY A 1 344 ? 23.241 -29.764 23.341 1.00 46.56 344 GLY A O 1
ATOM 2643 N N . ALA A 1 345 ? 23.105 -27.600 22.773 1.00 49.50 345 ALA A N 1
ATOM 2644 C CA . ALA A 1 345 ? 24.539 -27.319 22.881 1.00 49.50 345 ALA A CA 1
ATOM 2645 C C . ALA A 1 345 ? 25.054 -27.205 24.332 1.00 49.50 345 ALA A C 1
ATOM 2647 O O . ALA A 1 345 ? 26.254 -27.312 24.549 1.00 49.50 345 ALA A O 1
ATOM 2648 N N . PHE A 1 346 ? 24.166 -27.009 25.314 1.00 42.84 346 PHE A N 1
ATOM 2649 C CA . PHE A 1 346 ? 24.488 -26.991 26.752 1.00 42.84 346 PHE A CA 1
ATOM 2650 C C . PHE A 1 346 ? 24.166 -28.319 27.470 1.00 42.84 346 PHE A C 1
ATOM 2652 O O . PHE A 1 346 ? 24.287 -28.397 28.691 1.00 42.84 346 PHE A O 1
ATOM 2659 N N . ALA A 1 347 ? 23.732 -29.348 26.732 1.00 42.91 347 ALA A N 1
ATOM 2660 C CA . ALA A 1 347 ? 23.410 -30.683 27.251 1.00 42.91 347 ALA A CA 1
ATOM 2661 C C . ALA A 1 347 ? 24.444 -31.766 26.859 1.00 42.91 347 ALA A C 1
ATOM 2663 O O . ALA A 1 347 ? 24.142 -32.958 26.922 1.00 42.91 347 ALA A O 1
ATOM 2664 N N . LEU A 1 348 ? 25.653 -31.346 26.471 1.00 36.94 348 LEU A N 1
ATOM 2665 C CA . LEU A 1 348 ? 26.885 -32.144 26.403 1.00 36.94 348 LEU A CA 1
ATOM 2666 C C . LEU A 1 348 ? 27.893 -31.534 27.378 1.00 36.94 348 LEU A C 1
ATOM 2668 O O . LEU A 1 348 ? 28.682 -32.317 27.951 1.00 36.94 348 LEU A O 1
#

Sequence (348 aa):
MLASGQRTKDDAVDADAARERGNARYRQGAYGEAIDAYTESLRIAPSAAAHANRAMARLKLKDYNGVVEDCDACAALEPDYGSKVYHRRGVAKRELGEYLESVMDFERALRLEPTSGFLKEERKKSQRAFELEAKTRPTQTRYRVRIDDDDEDKGWATRSEAVAMECVRADDDMESESEEEVTIRRSRSTADAASAAEQSPAASIDVVNTDLVKAATKIATSKPLAPPRNGAEFEKTYRRAMKLASSSSADARVDVLRLVPVAKIPSMFAGGLDPDILTDVTTTVVRDMLAIDPPCALEWLDALPKLPRFAVSLALAPPPARDVLVRAFDAVVIERDAVARARGAFAL

Organism: NCBI:txid1486918

InterPro domains:
  IPR011990 Tetratricopeptide-like helical domain superfamily [G3DSA:1.25.40.10] (3-144)
  IPR011990 Tetratricopeptide-like helical domain superfamily [SSF48452] (11-122)
  IPR013105 Tetratricopeptide repeat 2 [PF07719] (15-47)
  IPR019734 Tetratricopeptide repeat [PF13181] (84-115)
  IPR019734 Tetratricopeptide repeat [PS50005] (15-48)
  IPR019734 Tetratricopeptide repeat [PS50005] (83-116)
  IPR019734 Tetratricopeptide repeat [SM00028] (15-48)
  IPR019734 Tetratricopeptide repeat [SM00028] (49-81)
  IPR019734 Tetratricopeptide repeat [SM00028] (83-116)
  IPR025986 RNA-polymerase II-associated protein 3-like, C-terminal domain [PF13877] (227-317)

Radius of gyration: 30.82 Å; chains: 1; bounding box: 74×91×72 Å

Secondary structure (DSSP, 8-state):
--------HHHHHHHHHHHHHHHHHHHTT-HHHHHHHHHHHHHHS--HHHHHHHHHHHHHTT-HHHHHHHHHHHHHH-TTS-HHHHHHHHHHHHHTT-HHHHHHHHHHHHHH-TT-HHHHHHHHHHHHHHHHHHHHS------------------------------------------------------------------------HHHHHHHHHHTT----PPPSSHHHHHHHHHHHTTS-HHHHHHHHHHHHHTS-GGGHHHHTTT---HHHHHHHHHHIIIIIHHH-HHHHHHHHHHGGGSTTHHHHHHTS-HHHHHHHHHHHHHHHHHHHHHHHHHHHT--

pLDDT: mean 70.36, std 25.39, range [22.22, 98.31]